Protein AF-A0AAW0QAH6-F1 (afdb_monomer)

Structure (mmCIF, N/CA/C/O backbone):
data_AF-A0AAW0QAH6-F1
#
_entry.id   AF-A0AAW0QAH6-F1
#
loop_
_atom_site.group_PDB
_atom_site.id
_atom_site.type_symbol
_atom_site.label_atom_id
_atom_site.label_alt_id
_atom_site.label_comp_id
_atom_site.label_asym_id
_atom_site.label_entity_id
_atom_site.label_seq_id
_atom_site.pdbx_PDB_ins_code
_atom_site.Cartn_x
_atom_site.Cartn_y
_atom_site.Cartn_z
_atom_site.occupancy
_atom_site.B_iso_or_equiv
_atom_site.auth_seq_id
_atom_site.auth_comp_id
_atom_site.auth_asym_id
_atom_site.auth_atom_id
_atom_site.pdbx_PDB_model_num
ATOM 1 N N . MET A 1 1 ? 3.625 1.176 -6.016 1.00 33.72 1 MET A N 1
ATOM 2 C CA . MET A 1 1 ? 2.806 2.073 -6.891 1.00 33.72 1 MET A CA 1
ATOM 3 C C . MET A 1 1 ? 1.934 3.078 -6.119 1.00 33.72 1 MET A C 1
ATOM 5 O O . MET A 1 1 ? 1.659 4.164 -6.623 1.00 33.72 1 MET A O 1
ATOM 9 N N . LEU A 1 2 ? 1.569 2.743 -4.877 1.00 30.17 2 LEU A N 1
ATOM 10 C CA . LEU A 1 2 ? 0.695 3.510 -3.978 1.00 30.17 2 LEU A CA 1
ATOM 11 C C . LEU A 1 2 ? 1.185 4.926 -3.614 1.00 30.17 2 LEU A C 1
ATOM 13 O O . LEU A 1 2 ? 0.365 5.833 -3.509 1.00 30.17 2 LEU A O 1
ATOM 17 N N . ARG A 1 3 ? 2.505 5.165 -3.503 1.00 30.83 3 ARG A N 1
ATOM 18 C CA . ARG A 1 3 ? 3.048 6.516 -3.218 1.00 30.83 3 ARG A CA 1
ATOM 19 C C . ARG A 1 3 ? 2.738 7.546 -4.313 1.00 30.83 3 ARG A C 1
ATOM 21 O O . ARG A 1 3 ? 2.564 8.714 -4.003 1.00 30.83 3 ARG A O 1
ATOM 28 N N . HIS A 1 4 ? 2.657 7.121 -5.576 1.00 28.28 4 HIS A N 1
ATOM 29 C CA . HIS A 1 4 ? 2.344 8.016 -6.700 1.00 28.28 4 HIS A CA 1
ATOM 30 C C . HIS A 1 4 ? 0.830 8.187 -6.894 1.00 28.28 4 HIS A C 1
ATOM 32 O O . HIS A 1 4 ? 0.386 9.271 -7.246 1.00 28.28 4 HIS A O 1
ATOM 38 N N . TYR A 1 5 ? 0.034 7.143 -6.625 1.00 32.50 5 TYR A N 1
ATOM 39 C CA . TYR A 1 5 ? -1.425 7.207 -6.767 1.00 32.50 5 TYR A CA 1
ATOM 40 C C . TYR A 1 5 ? -2.063 8.141 -5.725 1.00 32.50 5 TYR A C 1
ATOM 42 O O . TYR A 1 5 ? -2.921 8.951 -6.066 1.00 32.50 5 TYR A O 1
ATOM 50 N N . ARG A 1 6 ? -1.568 8.112 -4.475 1.00 35.38 6 ARG A N 1
ATOM 51 C CA . ARG A 1 6 ? -2.029 9.014 -3.405 1.00 35.38 6 ARG A CA 1
ATOM 52 C C . ARG A 1 6 ? -1.757 10.487 -3.731 1.00 35.38 6 ARG A C 1
ATOM 54 O O . ARG A 1 6 ? -2.622 11.308 -3.486 1.00 35.38 6 ARG A O 1
ATOM 61 N N . ALA A 1 7 ? -0.606 10.797 -4.336 1.00 33.50 7 ALA A N 1
ATOM 62 C CA . ALA A 1 7 ? -0.204 12.166 -4.675 1.00 33.50 7 ALA A CA 1
ATOM 63 C C . ALA A 1 7 ? -1.025 12.802 -5.814 1.00 33.50 7 ALA A C 1
ATOM 65 O O . ALA A 1 7 ? -1.140 14.021 -5.867 1.00 33.50 7 ALA A O 1
ATOM 66 N N . VAL A 1 8 ? -1.582 11.995 -6.726 1.00 33.38 8 VAL A N 1
ATOM 67 C CA . VAL A 1 8 ? -2.376 12.494 -7.865 1.00 33.38 8 VAL A CA 1
ATOM 68 C C . VAL A 1 8 ? -3.858 12.629 -7.504 1.00 33.38 8 VAL A C 1
ATOM 70 O O . VAL A 1 8 ? -4.503 13.568 -7.955 1.00 33.38 8 VAL A O 1
ATOM 73 N N . HIS A 1 9 ? -4.392 11.742 -6.658 1.00 37.78 9 HIS A N 1
ATOM 74 C CA . HIS A 1 9 ? -5.823 11.724 -6.330 1.00 37.78 9 HIS A CA 1
ATOM 75 C C . HIS A 1 9 ? -6.197 12.421 -5.012 1.00 37.78 9 HIS A C 1
ATOM 77 O O . HIS A 1 9 ? -7.371 12.694 -4.797 1.00 37.78 9 HIS A O 1
ATOM 83 N N . SER A 1 10 ? -5.235 12.801 -4.162 1.00 37.31 10 SER A N 1
ATOM 84 C CA . SER A 1 10 ? -5.504 13.694 -3.020 1.00 37.31 10 SER A CA 1
ATOM 85 C C . SER A 1 10 ? -5.700 15.161 -3.426 1.00 37.31 10 SER A C 1
ATOM 87 O O . SER A 1 10 ? -6.071 15.979 -2.594 1.00 37.31 10 SER A O 1
ATOM 89 N N . ALA A 1 11 ? -5.430 15.515 -4.688 1.00 31.77 11 ALA A N 1
ATOM 90 C CA . ALA A 1 11 ? -5.557 16.881 -5.197 1.00 31.77 11 ALA A CA 1
ATOM 91 C C . ALA A 1 11 ? -6.999 17.265 -5.591 1.00 31.77 11 ALA A C 1
ATOM 93 O O . ALA A 1 11 ? -7.231 18.396 -6.007 1.00 31.77 11 ALA A O 1
ATOM 94 N N . THR A 1 12 ? -7.965 16.345 -5.478 1.00 35.25 12 THR A N 1
ATOM 95 C CA . THR A 1 12 ? -9.374 16.576 -5.859 1.00 35.25 12 THR A CA 1
ATOM 96 C C . THR A 1 12 ? -10.342 16.344 -4.698 1.00 35.25 12 THR A C 1
ATOM 98 O O . THR A 1 12 ? -11.534 16.151 -4.909 1.00 35.25 12 THR A O 1
ATOM 101 N N . THR A 1 13 ? -9.858 16.387 -3.456 1.00 35.38 13 THR A N 1
ATOM 102 C CA . THR A 1 13 ? -10.747 16.525 -2.301 1.00 35.38 13 THR A CA 1
ATOM 103 C C . THR A 1 13 ? -10.925 18.013 -2.026 1.00 35.38 13 THR A C 1
ATOM 105 O O . THR A 1 13 ? -9.950 18.749 -1.884 1.00 35.38 13 THR A O 1
ATOM 108 N N . SER A 1 14 ? -12.186 18.436 -2.047 1.00 34.97 14 SER A N 1
ATOM 109 C CA . SER A 1 14 ? -12.703 19.776 -1.769 1.00 34.97 14 SER A CA 1
ATOM 110 C C . SER A 1 14 ? -11.915 20.550 -0.710 1.00 34.97 14 SER A C 1
ATOM 112 O O . SER A 1 14 ? -11.496 19.983 0.300 1.00 34.97 14 SER A O 1
ATOM 114 N N . ALA A 1 15 ? -11.779 21.860 -0.941 1.00 29.73 15 ALA A N 1
ATOM 115 C CA . ALA A 1 15 ? -11.224 22.831 -0.003 1.00 29.73 15 ALA A CA 1
ATOM 116 C C . ALA A 1 15 ? -11.692 22.570 1.445 1.00 29.73 15 ALA A C 1
ATOM 118 O O . ALA A 1 15 ? -12.869 22.249 1.642 1.00 29.73 15 ALA A O 1
ATOM 119 N N . PRO A 1 16 ? -10.825 22.727 2.463 1.00 32.62 16 PRO A N 1
ATOM 120 C CA . PRO A 1 16 ? -11.275 22.676 3.842 1.00 32.62 16 PRO A CA 1
ATOM 121 C C . PRO A 1 16 ? -12.246 23.837 4.048 1.00 32.62 16 PRO A C 1
ATOM 123 O O . PRO A 1 16 ? -11.868 24.998 3.893 1.00 32.62 16 PRO A O 1
ATOM 126 N N . SER A 1 17 ? -13.496 23.538 4.389 1.00 33.94 17 SER A N 1
ATOM 127 C CA . SER A 1 17 ? -14.352 24.527 5.025 1.00 33.94 17 SER A CA 1
ATOM 128 C C . SER A 1 17 ? -13.676 24.920 6.336 1.00 33.94 17 SER A C 1
ATOM 130 O O . SER A 1 17 ? -13.587 24.112 7.264 1.00 33.94 17 SER A O 1
ATOM 132 N N . GLU A 1 18 ? -13.153 26.140 6.399 1.00 39.03 18 GLU A N 1
ATOM 133 C CA . GLU A 1 18 ? -12.732 26.756 7.649 1.00 39.03 18 GLU A CA 1
ATOM 134 C C . GLU A 1 18 ? -13.967 26.946 8.537 1.00 39.03 18 GLU A C 1
ATOM 136 O O . GLU A 1 18 ? -14.674 27.945 8.467 1.00 39.03 18 GLU A O 1
ATOM 141 N N . SER A 1 19 ? -14.222 25.962 9.395 1.00 29.69 19 SER A N 1
ATOM 142 C CA . SER A 1 19 ? -14.931 26.166 10.651 1.00 29.69 19 SER A CA 1
ATOM 143 C C . SER A 1 19 ? -13.981 25.787 11.781 1.00 29.69 19 SER A C 1
ATOM 145 O O . SER A 1 19 ? -13.945 24.651 12.258 1.00 29.69 19 SER A O 1
ATOM 147 N N . ILE A 1 20 ? -13.170 26.757 12.202 1.00 42.44 20 ILE A N 1
ATOM 148 C CA . ILE A 1 20 ? -12.530 26.726 13.516 1.00 42.44 20 ILE A CA 1
ATOM 149 C C . ILE A 1 20 ? -13.657 26.958 14.525 1.00 42.44 20 ILE A C 1
ATOM 151 O O . ILE A 1 20 ? -13.990 28.090 14.854 1.00 42.44 20 ILE A O 1
ATOM 155 N N . GLY A 1 21 ? -14.311 25.880 14.949 1.00 40.47 21 GLY A N 1
ATOM 156 C CA . GLY A 1 21 ? -15.371 25.951 15.945 1.00 40.47 21 GLY A CA 1
ATOM 157 C C . GLY A 1 21 ? -16.358 24.801 15.833 1.00 40.47 21 GLY A C 1
ATOM 158 O O . GLY A 1 21 ? -17.200 24.795 14.944 1.00 40.47 21 GLY A O 1
ATOM 159 N N . GLY A 1 22 ? -16.278 23.871 16.785 1.00 38.38 22 GLY A N 1
ATOM 160 C CA . GLY A 1 22 ? -17.385 22.973 17.108 1.00 38.38 22 GLY A CA 1
ATOM 161 C C . GLY A 1 22 ? -17.154 21.505 16.774 1.00 38.38 22 GLY A C 1
ATOM 162 O O . GLY A 1 22 ? -17.739 21.006 15.826 1.00 38.38 22 GLY A O 1
ATOM 163 N N . ALA A 1 23 ? -16.345 20.818 17.588 1.00 45.09 23 ALA A N 1
ATOM 164 C CA . ALA A 1 23 ? -16.579 19.420 17.977 1.00 45.09 23 ALA A CA 1
ATOM 165 C C . ALA A 1 23 ? -15.519 18.951 18.989 1.00 45.09 23 ALA A C 1
ATOM 167 O O . ALA A 1 23 ? -14.658 18.162 18.627 1.00 45.09 23 ALA A O 1
ATOM 168 N N . VAL A 1 24 ? -15.568 19.416 20.243 1.00 44.84 24 VAL A N 1
ATOM 169 C CA . VAL A 1 24 ? -15.206 18.576 21.403 1.00 44.84 24 VAL A CA 1
ATOM 170 C C . VAL A 1 24 ? -15.947 19.119 22.623 1.00 44.84 24 VAL A C 1
ATOM 172 O O . VAL A 1 24 ? -15.493 20.068 23.251 1.00 44.84 24 VAL A O 1
ATOM 175 N N . SER A 1 25 ? -17.080 18.515 22.955 1.00 42.16 25 SER A N 1
ATOM 176 C CA . SER A 1 25 ? -17.589 18.500 24.328 1.00 42.16 25 SER A CA 1
ATOM 177 C C . SER A 1 25 ? -18.715 17.474 24.410 1.00 42.16 25 SER A C 1
ATOM 179 O O . SER A 1 25 ? -19.887 17.812 24.264 1.00 42.16 25 SER A O 1
ATOM 181 N N . ASN A 1 26 ? -18.352 16.211 24.636 1.00 47.88 26 ASN A N 1
ATOM 182 C CA . ASN A 1 26 ? -19.162 15.415 25.548 1.00 47.88 26 ASN A CA 1
ATOM 183 C C . ASN A 1 26 ? -18.787 15.900 26.950 1.00 47.88 26 ASN A C 1
ATOM 185 O O . ASN A 1 26 ? -17.603 15.985 27.273 1.00 47.88 26 ASN A O 1
ATOM 189 N N . ASP A 1 27 ? -19.788 16.248 27.751 1.00 49.28 27 ASP A N 1
ATOM 190 C CA . ASP A 1 27 ? -19.702 16.958 29.040 1.00 49.28 27 ASP A CA 1
ATOM 191 C C . ASP A 1 27 ? -19.025 16.140 30.177 1.00 49.28 27 ASP A C 1
ATOM 193 O O . ASP A 1 27 ? -19.276 16.350 31.360 1.00 49.28 27 ASP A O 1
ATOM 197 N N . GLY A 1 28 ? -18.178 15.162 29.828 1.00 57.00 28 GLY A N 1
ATOM 198 C CA . GLY A 1 28 ? -17.547 14.216 30.751 1.00 57.00 28 GLY A CA 1
ATOM 199 C C . GLY A 1 28 ? -16.144 13.728 30.366 1.00 57.00 28 GLY A C 1
ATOM 200 O O . GLY A 1 28 ? -15.565 12.946 31.121 1.00 57.00 28 GLY A O 1
ATOM 201 N N . ASP A 1 29 ? -15.564 14.168 29.243 1.00 65.44 29 ASP A N 1
ATOM 202 C CA . ASP A 1 29 ? -14.206 13.751 28.874 1.00 65.44 29 ASP A CA 1
ATOM 203 C C . ASP A 1 29 ? -13.142 14.535 29.649 1.00 65.44 29 ASP A C 1
ATOM 205 O O . ASP A 1 29 ? -13.085 15.765 29.628 1.00 65.44 29 ASP A O 1
ATOM 209 N N . SER A 1 30 ? -12.248 13.809 30.325 1.00 86.12 30 SER A N 1
ATOM 210 C CA . SER A 1 30 ? -11.142 14.428 31.056 1.00 86.12 30 SER A CA 1
ATOM 211 C C . SER A 1 30 ? -10.205 15.192 30.107 1.00 86.12 30 SER A C 1
ATOM 213 O O . SER A 1 30 ? -9.937 14.751 28.986 1.00 86.12 30 SER A O 1
ATOM 215 N N . LEU A 1 31 ? -9.610 16.293 30.582 1.00 86.19 31 LEU A N 1
ATOM 216 C CA . LEU A 1 31 ? -8.586 17.043 29.837 1.00 86.19 31 LEU A CA 1
ATOM 217 C C . LEU A 1 31 ? -7.443 16.132 29.347 1.00 86.19 31 LEU A C 1
ATOM 219 O O . LEU A 1 31 ? -6.906 16.323 28.256 1.00 86.19 31 LEU A O 1
ATOM 223 N N . HIS A 1 32 ? -7.108 15.102 30.128 1.00 86.44 32 HIS A N 1
ATOM 224 C CA . HIS A 1 32 ? -6.120 14.094 29.757 1.00 86.44 32 HIS A CA 1
ATOM 225 C C . HIS A 1 32 ? -6.522 13.324 28.486 1.00 86.44 32 HIS A C 1
ATOM 227 O O . HIS A 1 32 ? -5.690 13.132 27.597 1.00 86.44 32 HIS A O 1
ATOM 233 N N . THR A 1 33 ? -7.788 12.913 28.371 1.00 86.88 33 THR A N 1
ATOM 234 C CA . THR A 1 33 ? -8.331 12.212 27.193 1.00 86.88 33 THR A CA 1
ATOM 235 C C . THR A 1 33 ? -8.243 13.085 25.943 1.00 86.88 33 THR A C 1
ATOM 237 O O . THR A 1 33 ? -7.803 12.620 24.891 1.00 86.88 33 THR A O 1
ATOM 240 N N . ILE A 1 34 ? -8.588 14.368 26.071 1.00 89.88 34 ILE A N 1
ATOM 241 C CA . ILE A 1 34 ? -8.572 15.332 24.962 1.00 89.88 34 ILE A CA 1
ATOM 242 C C . ILE A 1 34 ? -7.145 15.532 24.439 1.00 89.88 34 ILE A C 1
ATOM 244 O O . ILE A 1 34 ? -6.900 15.425 23.235 1.00 89.88 34 ILE A O 1
ATOM 248 N N . ILE A 1 35 ? -6.186 15.769 25.342 1.00 91.12 35 ILE A N 1
ATOM 249 C CA . ILE A 1 35 ? -4.773 15.938 24.977 1.00 91.12 35 ILE A CA 1
ATOM 250 C C . ILE A 1 35 ? -4.247 14.670 24.300 1.00 91.12 35 ILE A C 1
ATOM 252 O O . ILE A 1 35 ? -3.638 14.749 23.233 1.00 91.12 35 ILE A O 1
ATOM 256 N N . TYR A 1 36 ? -4.524 13.498 24.876 1.00 89.19 36 TYR A N 1
ATOM 257 C CA . TYR A 1 36 ? -4.105 12.219 24.311 1.00 89.19 36 TYR A CA 1
ATOM 258 C C . TYR A 1 36 ? -4.635 12.025 22.884 1.00 89.19 36 TYR A C 1
ATOM 260 O O . TYR A 1 36 ? -3.858 11.771 21.962 1.00 89.19 36 TYR A O 1
ATOM 268 N N . ALA A 1 37 ? -5.939 12.220 22.669 1.00 88.75 37 ALA A N 1
ATOM 269 C CA . ALA A 1 37 ? -6.558 12.095 21.354 1.00 88.75 37 ALA A CA 1
ATOM 270 C C . ALA A 1 37 ? -5.955 13.070 20.328 1.00 88.75 37 ALA A C 1
ATOM 272 O O . ALA A 1 37 ? -5.787 12.696 19.159 1.00 88.75 37 ALA A O 1
ATOM 273 N N . GLY A 1 38 ? -5.594 14.282 20.766 1.00 91.81 38 GLY A N 1
ATOM 274 C CA . GLY A 1 38 ? -4.884 15.287 19.975 1.00 91.81 38 GLY A CA 1
ATOM 275 C C . GLY A 1 38 ? -3.486 14.837 19.549 1.00 91.81 38 GLY A C 1
ATOM 276 O O . GLY A 1 38 ? -3.161 14.896 18.365 1.00 91.81 38 GLY A O 1
ATOM 277 N N . ILE A 1 39 ? -2.685 14.301 20.475 1.00 90.88 39 ILE A N 1
ATOM 278 C CA . ILE A 1 39 ? -1.344 13.773 20.168 1.00 90.88 39 ILE A CA 1
ATOM 279 C C . ILE A 1 39 ? -1.440 12.616 19.169 1.00 90.88 39 ILE A C 1
ATOM 281 O O . ILE A 1 39 ? -0.726 12.594 18.167 1.00 90.88 39 ILE A O 1
ATOM 285 N N . VAL A 1 40 ? -2.362 11.680 19.400 1.00 89.50 40 VAL A N 1
ATOM 286 C CA . VAL A 1 40 ? -2.605 10.560 18.481 1.00 89.50 40 VAL A CA 1
ATOM 287 C C . VAL A 1 40 ? -3.023 11.072 17.097 1.00 89.50 40 VAL A C 1
ATOM 289 O O . VAL A 1 40 ? -2.576 10.544 16.081 1.00 89.50 40 VAL A O 1
ATOM 292 N N . ASN A 1 41 ? -3.847 12.122 17.031 1.00 91.00 41 ASN A N 1
ATOM 293 C CA . ASN A 1 41 ? -4.229 12.743 15.761 1.00 91.00 41 ASN A CA 1
ATOM 294 C C . ASN A 1 41 ? -3.034 13.343 15.016 1.00 91.00 41 ASN A C 1
ATOM 296 O O . ASN A 1 41 ? -2.956 13.153 13.806 1.00 91.00 41 ASN A O 1
ATOM 300 N N . ILE A 1 42 ? -2.104 14.010 15.706 1.00 91.69 42 ILE A N 1
ATOM 301 C CA . ILE A 1 42 ? -0.869 14.523 15.089 1.00 91.69 42 ILE A CA 1
ATOM 302 C C . ILE A 1 42 ? -0.058 13.360 14.511 1.00 91.69 42 ILE A C 1
ATOM 304 O O . ILE A 1 42 ? 0.355 13.405 13.356 1.00 91.69 42 ILE A O 1
ATOM 308 N N . ILE A 1 43 ? 0.122 12.287 15.286 1.00 89.88 43 ILE A N 1
ATOM 309 C CA . ILE A 1 43 ? 0.867 11.101 14.845 1.00 89.88 43 ILE A CA 1
ATOM 310 C C . ILE A 1 43 ? 0.273 10.522 13.556 1.00 89.88 43 ILE A C 1
ATOM 312 O O . ILE A 1 43 ? 1.004 10.290 12.592 1.00 89.88 43 ILE A O 1
ATOM 316 N N . ILE A 1 44 ? -1.047 10.331 13.519 1.00 87.44 44 ILE A N 1
ATOM 317 C CA . ILE A 1 44 ? -1.737 9.707 12.386 1.00 87.44 44 ILE A CA 1
ATOM 318 C C . ILE A 1 44 ? -1.798 10.645 11.174 1.00 87.44 44 ILE A C 1
ATOM 320 O O . ILE A 1 44 ? -1.397 10.252 10.078 1.00 87.44 44 ILE A O 1
ATOM 324 N N . LYS A 1 45 ? -2.299 11.874 11.348 1.00 87.00 45 LYS A N 1
ATOM 325 C CA . LYS A 1 45 ? -2.549 12.801 10.231 1.00 87.00 45 LYS A CA 1
ATOM 326 C C . LYS A 1 45 ? -1.255 13.278 9.582 1.00 87.00 45 LYS A C 1
ATOM 328 O O . LYS A 1 45 ? -1.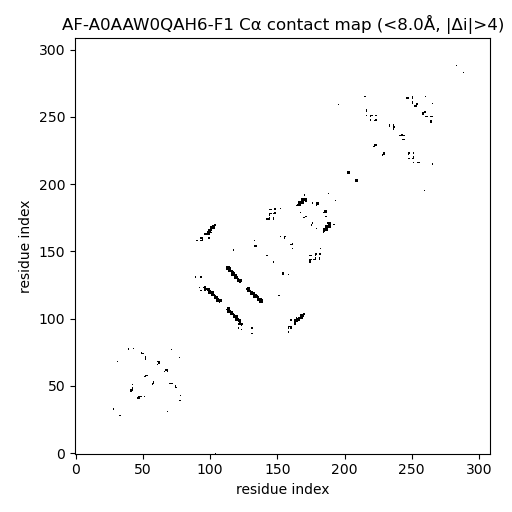184 13.339 8.356 1.00 87.00 45 LYS A O 1
ATOM 333 N N . ASP A 1 46 ? -0.219 13.507 10.384 1.00 91.56 46 ASP A N 1
ATOM 334 C CA . ASP A 1 46 ? 1.058 14.028 9.896 1.00 91.56 46 ASP A CA 1
ATOM 335 C C . ASP A 1 46 ? 2.092 12.918 9.654 1.00 91.56 46 ASP A C 1
ATOM 337 O O . ASP A 1 46 ? 3.247 13.206 9.336 1.00 91.56 46 ASP A O 1
ATOM 341 N N . SER A 1 47 ? 1.699 11.645 9.801 1.00 87.31 47 SER A N 1
ATOM 342 C CA . SER A 1 47 ? 2.585 10.480 9.646 1.00 87.31 47 SER A CA 1
ATOM 343 C C . SER A 1 47 ? 3.873 10.595 10.478 1.00 87.31 47 SER A C 1
ATOM 345 O O . SER A 1 47 ? 4.972 10.304 9.996 1.00 87.31 47 SER A O 1
ATOM 347 N N . ARG A 1 48 ? 3.756 11.064 11.727 1.00 90.31 48 ARG A N 1
ATOM 348 C CA . ARG A 1 48 ? 4.905 11.219 12.631 1.00 90.31 48 ARG A CA 1
ATOM 349 C C . ARG A 1 48 ? 5.284 9.878 13.256 1.00 90.31 48 ARG A C 1
ATOM 351 O O . ARG A 1 48 ? 4.410 9.049 13.504 1.00 90.31 48 ARG A O 1
ATOM 358 N N . PRO A 1 49 ? 6.577 9.652 13.546 1.00 88.75 49 PRO A N 1
ATOM 359 C CA . PRO A 1 49 ? 6.982 8.468 14.286 1.00 88.75 49 PRO A CA 1
ATOM 360 C C . PRO A 1 49 ? 6.392 8.501 15.699 1.00 88.75 49 PRO A C 1
ATOM 362 O O . PRO A 1 49 ? 6.248 9.567 16.299 1.00 88.75 49 PRO A O 1
ATOM 365 N N . PHE A 1 50 ? 6.134 7.329 16.283 1.00 87.38 50 PHE A N 1
ATOM 366 C CA . PHE A 1 50 ? 5.669 7.246 17.672 1.00 87.38 50 PHE A CA 1
ATOM 367 C C . PHE A 1 50 ? 6.678 7.814 18.682 1.00 87.38 50 PHE A C 1
ATOM 369 O O . PHE A 1 50 ? 6.315 8.114 19.812 1.00 87.38 50 PHE A O 1
ATOM 376 N N . SER A 1 51 ? 7.944 7.982 18.285 1.00 89.31 51 SER A N 1
ATOM 377 C CA . SER A 1 51 ? 8.966 8.662 19.085 1.00 89.31 51 SER A CA 1
ATOM 378 C C . SER A 1 51 ? 8.738 10.170 19.230 1.00 89.31 51 SER A C 1
ATOM 380 O O . SER A 1 51 ? 9.456 10.783 20.004 1.00 89.31 51 SER A O 1
ATOM 382 N N . LEU A 1 52 ? 7.741 10.772 18.565 1.00 90.88 52 LEU A N 1
ATOM 383 C CA . LEU A 1 52 ? 7.412 12.199 18.706 1.00 90.88 52 LEU A CA 1
ATOM 384 C C . LEU A 1 52 ? 7.283 12.631 20.178 1.00 90.88 52 LEU A C 1
ATOM 386 O O . LEU A 1 52 ? 7.752 13.696 20.564 1.00 90.88 52 LEU A O 1
ATOM 390 N N . VAL A 1 53 ? 6.689 11.782 21.022 1.00 90.75 53 VAL A N 1
ATOM 391 C CA . VAL A 1 53 ? 6.506 12.049 22.463 1.00 90.75 53 VAL A CA 1
ATOM 392 C C . VAL A 1 53 ? 7.823 12.055 23.263 1.00 90.75 53 VAL A C 1
ATOM 394 O O . VAL A 1 53 ? 7.851 12.405 24.448 1.00 90.75 53 VAL A O 1
ATOM 397 N N . GLU A 1 54 ? 8.931 11.667 22.635 1.00 90.31 54 GLU A N 1
ATOM 398 C CA . GLU A 1 54 ? 10.279 11.667 23.206 1.00 90.31 54 GLU A CA 1
ATOM 399 C C . GLU A 1 54 ? 11.120 12.864 22.762 1.00 90.31 54 GLU A C 1
ATOM 401 O O . GLU A 1 54 ? 12.097 13.192 23.441 1.00 90.31 54 GLU A O 1
ATOM 406 N N . ASP A 1 55 ? 10.722 13.540 21.682 1.00 93.38 55 ASP A N 1
ATOM 407 C CA . ASP A 1 55 ? 11.464 14.658 21.116 1.00 93.38 55 ASP A CA 1
ATOM 408 C C . ASP A 1 55 ? 11.562 15.815 22.119 1.00 93.38 55 ASP A C 1
ATOM 410 O O . ASP A 1 55 ? 10.573 16.231 22.732 1.00 93.38 55 ASP A O 1
ATOM 414 N N . VAL A 1 56 ? 12.772 16.368 22.266 1.00 95.81 56 VAL A N 1
ATOM 415 C CA . VAL A 1 56 ? 13.080 17.416 23.256 1.00 95.81 56 VAL A CA 1
ATOM 416 C C . VAL A 1 56 ? 12.151 18.620 23.092 1.00 95.81 56 VAL A C 1
ATOM 418 O O . VAL A 1 56 ? 11.480 19.008 24.046 1.00 95.81 56 VAL A O 1
ATOM 421 N N . GLY A 1 57 ? 12.030 19.145 21.869 1.00 96.50 57 GLY A N 1
ATOM 422 C CA . GLY A 1 57 ? 11.177 20.303 21.592 1.00 96.50 57 GLY A CA 1
ATOM 423 C C . GLY A 1 57 ? 9.684 20.027 21.804 1.00 96.50 57 GLY A C 1
ATOM 424 O O . GLY A 1 57 ? 8.959 20.894 22.285 1.00 96.50 57 GLY A O 1
ATOM 425 N N . PHE A 1 58 ? 9.213 18.808 21.517 1.00 94.94 58 PHE A N 1
ATOM 426 C CA . PHE A 1 58 ? 7.814 18.446 21.762 1.00 94.94 58 PHE A CA 1
ATOM 427 C C . PHE A 1 58 ? 7.513 18.364 23.265 1.00 94.94 58 PHE A C 1
ATOM 429 O O . PHE A 1 58 ? 6.482 18.847 23.728 1.00 94.94 58 PHE A O 1
ATOM 436 N N . ARG A 1 59 ? 8.444 17.824 24.058 1.00 94.12 59 ARG A N 1
ATOM 437 C CA . ARG A 1 59 ? 8.335 17.789 25.524 1.00 94.12 59 ARG A CA 1
ATOM 438 C C . ARG A 1 59 ? 8.362 19.181 26.145 1.00 94.12 59 ARG A C 1
ATOM 440 O O . ARG A 1 59 ? 7.618 19.431 27.090 1.00 94.12 59 ARG A O 1
ATOM 447 N N . GLU A 1 60 ? 9.200 20.078 25.635 1.00 96.19 60 GLU A N 1
ATOM 448 C CA . GLU A 1 60 ? 9.232 21.482 26.064 1.00 96.19 60 GLU A CA 1
ATOM 449 C C . GLU A 1 60 ? 7.907 22.188 25.768 1.00 96.19 60 GLU A C 1
ATOM 451 O O . GLU A 1 60 ? 7.341 22.814 26.663 1.00 96.19 60 GLU A O 1
ATOM 456 N N . LEU A 1 61 ? 7.354 22.001 24.566 1.00 96.12 61 LEU A N 1
ATOM 457 C CA . LEU A 1 61 ? 6.030 22.511 24.210 1.00 96.12 61 LEU A CA 1
ATOM 458 C C . LEU A 1 61 ? 4.947 21.991 25.167 1.00 96.12 61 LEU A C 1
ATOM 460 O O . LEU A 1 61 ? 4.163 22.774 25.698 1.00 96.12 61 LEU A O 1
ATOM 464 N N . MET A 1 62 ? 4.921 20.683 25.431 1.00 94.81 62 MET A N 1
ATOM 465 C CA . MET A 1 62 ? 3.912 20.078 26.306 1.00 94.81 62 MET A CA 1
ATOM 466 C C . MET A 1 62 ? 4.022 20.551 27.757 1.00 94.81 62 MET A C 1
ATOM 468 O O . MET A 1 62 ? 2.997 20.720 28.407 1.00 94.81 62 MET A O 1
ATOM 472 N N . LYS A 1 63 ? 5.229 20.853 28.250 1.00 94.25 63 LYS A N 1
ATOM 473 C CA . LYS A 1 63 ? 5.419 21.466 29.576 1.00 94.25 63 LYS A CA 1
ATOM 474 C C . LYS A 1 63 ? 4.844 22.878 29.676 1.00 94.25 63 LYS A C 1
ATOM 476 O O . LYS A 1 63 ? 4.480 23.282 30.772 1.00 94.25 63 LYS A O 1
ATOM 481 N N . ILE A 1 64 ? 4.781 23.619 28.570 1.00 95.25 64 ILE A N 1
ATOM 482 C CA . ILE A 1 64 ? 4.180 24.959 28.521 1.00 95.25 64 ILE A CA 1
ATOM 483 C C . ILE A 1 64 ? 2.656 24.847 28.398 1.00 95.25 64 ILE A C 1
ATOM 485 O O . ILE A 1 64 ? 1.927 25.515 29.125 1.00 95.25 64 ILE A O 1
ATOM 489 N N . VAL A 1 65 ? 2.179 23.997 27.485 1.00 94.00 65 VAL A N 1
ATOM 490 C CA . VAL A 1 65 ? 0.753 23.881 27.139 1.00 94.00 65 VAL A CA 1
ATOM 491 C C . VAL A 1 65 ? -0.042 23.117 28.200 1.00 94.00 65 VAL A C 1
ATOM 493 O O . VAL A 1 65 ? -1.151 23.515 28.544 1.00 94.00 65 VAL A O 1
ATOM 496 N N . ALA A 1 66 ? 0.508 22.020 28.720 1.00 93.00 66 ALA A N 1
ATOM 497 C CA . ALA A 1 66 ? -0.141 21.162 29.706 1.00 93.00 66 ALA A CA 1
ATOM 498 C C . ALA A 1 66 ? 0.884 20.641 30.738 1.00 93.00 66 ALA A C 1
ATOM 500 O O . ALA A 1 66 ? 1.254 19.466 30.707 1.00 93.00 66 ALA A O 1
ATOM 501 N N . PRO A 1 67 ? 1.334 21.492 31.683 1.00 91.12 67 PRO A N 1
ATOM 502 C CA . PRO A 1 67 ? 2.442 21.183 32.596 1.00 91.12 67 PRO A CA 1
ATOM 503 C C . PRO A 1 67 ? 2.238 19.935 33.468 1.00 91.12 67 PRO A C 1
ATOM 505 O O . PRO A 1 67 ? 3.207 19.304 33.886 1.00 91.12 67 PRO A O 1
ATOM 508 N N . THR A 1 68 ? 0.985 19.588 33.769 1.00 89.94 68 THR A N 1
ATOM 509 C CA . THR A 1 68 ? 0.608 18.441 34.611 1.00 89.94 68 THR A CA 1
ATOM 510 C C . THR A 1 68 ? 0.343 17.165 33.808 1.00 89.94 68 THR A C 1
ATOM 512 O O . THR A 1 68 ? 0.149 16.100 34.396 1.00 89.94 68 THR A O 1
ATOM 515 N N . TYR A 1 69 ? 0.326 17.244 32.474 1.00 89.44 69 TYR A N 1
ATOM 516 C CA . TYR A 1 69 ? 0.083 16.097 31.610 1.00 89.44 69 TYR A CA 1
ATOM 517 C C . TYR A 1 69 ? 1.349 15.252 31.467 1.00 89.44 69 TYR A C 1
ATOM 519 O O . TYR A 1 69 ? 2.408 15.738 31.067 1.00 89.44 69 TYR A O 1
ATOM 527 N N . THR A 1 70 ? 1.232 13.957 31.754 1.00 87.81 70 THR A N 1
ATOM 528 C CA . THR A 1 70 ? 2.334 13.015 31.554 1.00 87.81 70 THR A CA 1
ATOM 529 C C . THR A 1 70 ? 2.218 12.398 30.171 1.00 87.81 70 THR A C 1
ATOM 531 O O . THR A 1 70 ? 1.216 11.769 29.843 1.00 87.81 70 THR A O 1
ATOM 534 N N . LEU A 1 71 ? 3.258 12.576 29.357 1.00 86.88 71 LEU A N 1
ATOM 535 C CA . LEU A 1 71 ? 3.292 12.002 28.019 1.00 86.88 71 LEU A CA 1
ATOM 536 C C . LEU A 1 71 ? 3.273 10.466 28.068 1.00 86.88 71 LEU A C 1
ATOM 538 O O . LEU A 1 71 ? 3.953 9.876 28.915 1.00 86.88 71 LEU A O 1
ATOM 542 N N . PRO A 1 72 ? 2.547 9.805 27.150 1.00 81.69 72 PRO A N 1
ATOM 543 C CA . PRO A 1 72 ? 2.512 8.351 27.097 1.00 81.69 72 PRO A CA 1
ATOM 544 C C . PRO A 1 72 ? 3.901 7.767 26.830 1.00 81.69 72 PRO A C 1
ATOM 546 O O . PRO A 1 72 ? 4.636 8.245 25.968 1.00 81.69 72 PRO A O 1
ATOM 549 N N . SER A 1 73 ? 4.247 6.694 27.540 1.00 74.50 73 SER A N 1
ATOM 550 C CA . SER A 1 73 ? 5.485 5.936 27.317 1.00 74.50 73 SER A CA 1
ATOM 551 C C . SER A 1 73 ? 5.301 4.775 26.331 1.00 74.50 73 SER A C 1
ATOM 553 O O . SER A 1 73 ? 6.246 4.375 25.650 1.00 74.50 73 SER A O 1
ATOM 555 N N . ARG A 1 74 ? 4.080 4.231 26.225 1.00 69.94 74 ARG A N 1
ATOM 556 C CA . ARG A 1 74 ? 3.749 3.085 25.367 1.00 69.94 74 ARG A CA 1
ATOM 557 C C . ARG A 1 74 ? 3.292 3.535 23.983 1.00 69.94 74 ARG A C 1
ATOM 559 O O . ARG A 1 74 ? 2.124 3.815 23.755 1.00 69.94 74 ARG A O 1
ATOM 566 N N . LYS A 1 75 ? 4.246 3.570 23.058 1.00 71.06 75 LYS A N 1
ATOM 567 C CA . LYS A 1 75 ? 4.134 4.088 21.684 1.00 71.06 75 LYS A CA 1
ATOM 568 C C . LYS A 1 75 ? 3.046 3.444 20.818 1.00 71.06 75 LYS A C 1
ATOM 570 O O . LYS A 1 75 ? 2.340 4.150 20.109 1.00 71.06 75 LYS A O 1
ATOM 575 N N . THR A 1 76 ? 2.935 2.118 20.839 1.00 64.12 76 THR A N 1
ATOM 576 C CA . THR A 1 76 ? 2.051 1.356 19.937 1.00 64.12 76 THR A CA 1
ATOM 577 C C . THR A 1 76 ? 0.599 1.340 20.403 1.00 64.12 76 THR A C 1
ATOM 579 O O . THR A 1 76 ? -0.302 1.503 19.587 1.00 64.12 76 THR A O 1
ATOM 582 N N . GLU A 1 77 ? 0.367 1.252 21.715 1.00 74.00 77 GLU A N 1
ATOM 583 C CA . GLU A 1 77 ? -0.981 1.314 22.303 1.00 74.00 77 GLU A CA 1
ATOM 584 C C . GLU A 1 77 ? -1.689 2.647 21.992 1.00 74.00 77 GLU A C 1
ATOM 586 O O . GLU A 1 77 ? -2.915 2.700 21.976 1.00 74.00 77 GLU A O 1
ATOM 591 N N . MET A 1 78 ? -0.929 3.706 21.669 1.00 72.38 78 MET A N 1
ATOM 592 C CA . MET A 1 78 ? -1.466 5.026 21.313 1.00 72.38 78 MET A CA 1
ATOM 593 C C . MET A 1 78 ? -2.369 5.039 20.088 1.00 72.38 78 MET A C 1
ATOM 595 O O . MET A 1 78 ? -3.303 5.834 20.019 1.00 72.38 78 MET A O 1
ATOM 599 N N . VAL A 1 79 ? -2.072 4.197 19.105 1.00 81.81 79 VAL A N 1
ATOM 600 C CA . VAL A 1 79 ? -2.793 4.187 17.830 1.00 81.81 79 VAL A CA 1
ATOM 601 C C . VAL A 1 79 ? -3.679 2.966 17.666 1.00 81.81 79 VAL A C 1
ATOM 603 O O . VAL A 1 79 ? -4.554 2.998 16.810 1.00 81.81 79 VAL A O 1
ATOM 606 N N . GLU A 1 80 ? -3.493 1.930 18.486 1.00 85.81 80 GLU A N 1
ATOM 607 C CA . GLU A 1 80 ? -4.192 0.651 18.345 1.00 85.81 80 GLU A CA 1
ATOM 608 C C . GLU A 1 80 ? -5.714 0.824 18.387 1.00 85.81 80 GLU A C 1
ATOM 610 O O . GLU A 1 80 ? -6.402 0.378 17.478 1.00 85.81 80 GLU A O 1
ATOM 615 N N . ALA A 1 81 ? -6.244 1.556 19.372 1.00 83.88 81 ALA A N 1
ATOM 616 C CA . ALA A 1 81 ? -7.688 1.770 19.488 1.00 83.88 81 ALA A CA 1
ATOM 617 C C . ALA A 1 81 ? -8.278 2.474 18.250 1.00 83.88 81 ALA A C 1
ATOM 619 O O . ALA A 1 81 ? -9.282 2.026 17.704 1.00 83.88 81 ALA A O 1
ATOM 620 N N . LYS A 1 82 ? -7.614 3.531 17.755 1.00 84.94 82 LYS A N 1
ATOM 621 C CA . LYS A 1 82 ? -8.040 4.228 16.527 1.00 84.94 82 LYS A CA 1
ATOM 622 C C . LYS A 1 82 ? -7.864 3.376 15.278 1.00 84.94 82 LYS A C 1
ATOM 624 O O . LYS A 1 82 ? -8.625 3.523 14.328 1.00 84.94 82 LYS A O 1
ATOM 629 N N . TYR A 1 83 ? -6.845 2.522 15.252 1.00 88.44 83 TYR A N 1
ATOM 630 C CA . TYR A 1 83 ? -6.652 1.567 14.173 1.00 88.44 83 TYR A CA 1
ATOM 631 C C . TYR A 1 83 ? -7.813 0.573 14.130 1.00 88.44 83 TYR A C 1
ATOM 633 O O . TYR A 1 83 ? -8.381 0.394 13.059 1.00 88.44 83 TYR A O 1
ATOM 64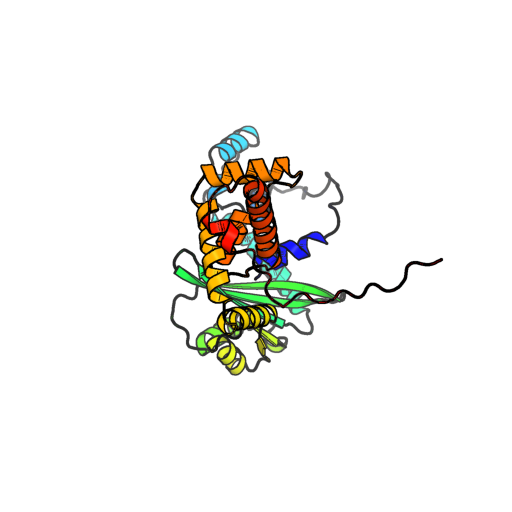1 N N . GLN A 1 84 ? -8.205 -0.006 15.269 1.00 90.44 84 GLN A N 1
ATOM 642 C CA . GLN A 1 84 ? -9.319 -0.954 15.332 1.00 90.44 84 GLN A CA 1
ATOM 643 C C . GLN A 1 84 ? -10.645 -0.296 14.953 1.00 90.44 84 GLN A C 1
ATOM 645 O O . GLN A 1 84 ? -11.349 -0.818 14.095 1.00 90.44 84 GLN A O 1
ATOM 650 N N . GLU A 1 85 ? -10.932 0.895 15.486 1.00 90.50 85 GLU A N 1
ATOM 651 C CA . GLU A 1 85 ? -12.115 1.681 15.112 1.00 90.50 85 GLU A CA 1
ATOM 652 C C . GLU A 1 85 ? -12.166 1.932 13.594 1.00 90.50 85 GLU A C 1
ATOM 654 O O . GLU A 1 85 ? -13.152 1.614 12.927 1.00 90.50 85 GLU A O 1
ATOM 659 N N . ALA A 1 86 ? -11.067 2.426 13.013 1.00 90.81 86 ALA A N 1
ATOM 660 C CA . ALA A 1 86 ? -10.985 2.663 11.576 1.00 90.81 86 ALA A CA 1
ATOM 661 C C . ALA A 1 86 ? -11.057 1.359 10.764 1.00 90.81 86 ALA A C 1
ATOM 663 O O . ALA A 1 86 ? -11.591 1.352 9.652 1.00 90.81 86 ALA A O 1
ATOM 664 N N . GLN A 1 87 ? -10.505 0.255 11.270 1.00 93.19 87 GLN A N 1
ATOM 665 C CA . GLN A 1 87 ? -10.564 -1.049 10.617 1.00 93.19 87 GLN A CA 1
ATOM 666 C C . GLN A 1 87 ? -12.007 -1.558 10.576 1.00 93.19 87 GLN A C 1
ATOM 668 O O . GLN A 1 87 ? -12.466 -1.957 9.508 1.00 93.19 87 GLN A O 1
ATOM 673 N N . GLU A 1 88 ? -12.733 -1.501 11.692 1.00 95.50 88 GLU A N 1
ATOM 674 C CA . GLU A 1 88 ? -14.138 -1.903 11.788 1.00 95.50 88 GLU A CA 1
ATOM 675 C C . GLU A 1 88 ? -15.039 -1.045 10.895 1.00 95.50 88 GLU A C 1
ATOM 677 O O . GLU A 1 88 ? -15.837 -1.587 10.125 1.00 95.50 88 GLU A O 1
ATOM 682 N N . GLU A 1 89 ? -14.861 0.279 10.915 1.00 95.25 89 GLU A N 1
ATOM 683 C CA . GLU A 1 89 ? -15.611 1.203 10.060 1.00 95.25 89 GLU A CA 1
ATOM 684 C C . GLU A 1 89 ? -15.386 0.889 8.572 1.00 95.25 89 GLU A C 1
ATOM 686 O O . GLU A 1 89 ? -16.334 0.745 7.791 1.00 95.25 89 GLU A O 1
ATOM 691 N N . ASN A 1 90 ? -14.124 0.739 8.161 1.00 95.75 90 ASN A N 1
ATOM 692 C CA . ASN A 1 90 ? -13.790 0.416 6.777 1.00 95.75 90 ASN A CA 1
ATOM 693 C C . ASN A 1 90 ? -14.274 -0.979 6.382 1.00 95.75 90 ASN A C 1
ATOM 695 O O . ASN A 1 90 ? -14.733 -1.171 5.256 1.00 95.75 90 ASN A O 1
ATOM 699 N N . LYS A 1 91 ? -14.204 -1.951 7.293 1.00 97.38 91 LYS A N 1
ATOM 700 C CA . LYS A 1 91 ? -14.709 -3.304 7.070 1.00 97.38 91 LYS A CA 1
ATOM 701 C C . LYS A 1 91 ? -16.212 -3.286 6.830 1.00 97.38 91 LYS A C 1
ATOM 703 O O . LYS A 1 91 ? -16.658 -3.876 5.849 1.00 97.38 91 LYS A O 1
ATOM 708 N N . ALA A 1 92 ? -16.975 -2.542 7.628 1.00 96.81 92 ALA A N 1
ATOM 709 C CA . ALA A 1 92 ? -18.410 -2.374 7.423 1.00 96.81 92 ALA A CA 1
ATOM 710 C C . ALA A 1 92 ? -18.731 -1.750 6.051 1.00 96.81 92 ALA A C 1
ATOM 712 O O . ALA A 1 92 ? -19.640 -2.216 5.363 1.00 96.81 92 ALA A O 1
ATOM 713 N N . LYS A 1 93 ? -17.966 -0.741 5.606 1.00 96.06 93 LYS A N 1
ATOM 714 C CA . LYS A 1 93 ? -18.129 -0.127 4.271 1.00 96.06 93 LYS A CA 1
ATOM 715 C C . LYS A 1 93 ? -17.831 -1.113 3.142 1.00 96.06 93 LYS A C 1
ATOM 717 O O . LYS A 1 93 ? -18.658 -1.307 2.254 1.00 96.06 93 LYS A O 1
ATOM 722 N N . VAL A 1 94 ? -16.685 -1.789 3.207 1.00 97.00 94 VAL A N 1
ATOM 723 C CA . VAL A 1 94 ? -16.265 -2.793 2.218 1.00 97.00 94 VAL A CA 1
ATOM 724 C C . VAL A 1 94 ? -17.283 -3.937 2.130 1.00 97.00 94 VAL A C 1
ATOM 726 O O . VAL A 1 94 ? -17.613 -4.396 1.037 1.00 97.00 94 VAL A O 1
ATOM 729 N N . GLN A 1 95 ? -17.832 -4.380 3.263 1.00 96.62 95 GLN A N 1
ATOM 730 C CA . GLN A 1 95 ? -18.827 -5.450 3.313 1.00 96.62 95 GLN A CA 1
ATOM 731 C C . GLN A 1 95 ? -20.163 -5.080 2.667 1.00 96.62 95 GLN A C 1
ATOM 733 O O . GLN A 1 95 ? -20.881 -5.987 2.251 1.00 96.62 95 GLN A O 1
ATOM 738 N N . LYS A 1 96 ? -20.501 -3.796 2.515 1.00 96.56 96 LYS A N 1
ATOM 739 C CA . LYS A 1 96 ? -21.691 -3.369 1.758 1.00 96.56 96 LYS A CA 1
ATOM 740 C C . LYS A 1 96 ? -21.500 -3.455 0.244 1.00 96.56 96 LYS A C 1
ATOM 742 O O . LYS A 1 96 ? -22.486 -3.535 -0.481 1.00 96.56 96 LYS A O 1
ATOM 747 N N . ALA A 1 97 ? -20.257 -3.480 -0.242 1.00 97.06 97 ALA A N 1
ATOM 748 C CA . ALA A 1 97 ? -19.983 -3.537 -1.672 1.00 97.06 97 ALA A CA 1
ATOM 749 C C . ALA A 1 97 ? -20.596 -4.791 -2.317 1.00 97.06 97 ALA A C 1
ATOM 751 O O . ALA A 1 97 ? -20.568 -5.888 -1.745 1.00 97.06 97 ALA A O 1
ATOM 752 N N . VAL A 1 98 ? -21.118 -4.638 -3.535 1.00 97.12 98 VAL A N 1
ATOM 753 C CA . VAL A 1 98 ? -21.668 -5.753 -4.329 1.00 97.12 98 VAL A CA 1
ATOM 754 C C . VAL A 1 98 ? -20.546 -6.625 -4.892 1.00 97.12 98 VAL A C 1
ATOM 756 O O . VAL A 1 98 ? -20.642 -7.849 -4.902 1.00 97.12 98 VAL A O 1
ATOM 759 N N . ALA A 1 99 ? -19.463 -5.995 -5.342 1.00 97.75 99 ALA A N 1
ATOM 760 C CA . ALA A 1 99 ? -18.284 -6.658 -5.876 1.00 97.75 99 ALA A CA 1
ATOM 761 C C . ALA A 1 99 ? -17.036 -5.835 -5.559 1.00 97.75 99 ALA A C 1
ATOM 763 O O . ALA A 1 99 ? -17.096 -4.608 -5.460 1.00 97.75 99 ALA A O 1
ATOM 764 N N . VAL A 1 100 ? -15.899 -6.516 -5.447 1.00 98.31 100 VAL A N 1
ATOM 765 C CA . VAL A 1 100 ? -14.613 -5.884 -5.153 1.00 98.31 100 VAL A CA 1
ATOM 766 C C . VAL A 1 100 ? -13.523 -6.375 -6.101 1.00 98.31 100 VAL A C 1
ATOM 768 O O . VAL A 1 100 ? -13.576 -7.488 -6.631 1.00 98.31 100 VAL A O 1
ATOM 771 N N . SER A 1 101 ? -12.506 -5.546 -6.311 1.00 98.06 101 SER A N 1
ATOM 772 C CA . SER A 1 101 ? -11.253 -5.932 -6.963 1.00 98.06 101 SER A CA 1
ATOM 773 C C . SER A 1 101 ? -10.098 -5.752 -5.994 1.00 98.06 101 SER A C 1
ATOM 775 O O . SER A 1 101 ? -10.072 -4.795 -5.227 1.00 98.06 101 SER A O 1
ATOM 777 N N . LEU A 1 102 ? -9.126 -6.654 -6.041 1.00 98.31 102 LEU A N 1
ATOM 778 C CA . LEU A 1 102 ? -7.943 -6.588 -5.196 1.00 98.31 102 LEU A CA 1
ATOM 779 C C . LEU A 1 102 ? -6.736 -6.169 -6.024 1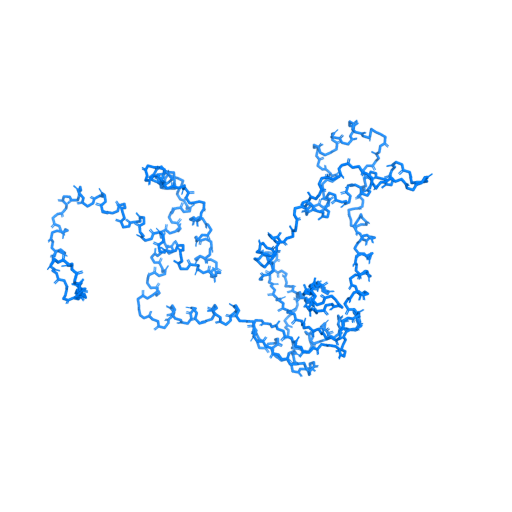.00 98.31 102 LEU A C 1
ATOM 781 O O . LEU A 1 102 ? -6.540 -6.670 -7.127 1.00 98.31 102 LEU A O 1
ATOM 785 N N . THR A 1 103 ? -5.897 -5.293 -5.489 1.00 96.56 103 THR A N 1
ATOM 786 C CA . THR A 1 103 ? -4.521 -5.117 -5.958 1.00 96.56 103 THR A CA 1
ATOM 787 C C . THR A 1 103 ? -3.565 -5.693 -4.929 1.00 96.56 103 THR A C 1
ATOM 789 O O . THR A 1 103 ? -3.787 -5.569 -3.722 1.00 96.56 103 THR A O 1
ATOM 792 N N . SER A 1 104 ? -2.497 -6.327 -5.400 1.00 93.88 104 SER A N 1
ATOM 793 C CA . SER A 1 104 ? -1.437 -6.812 -4.528 1.00 93.88 104 SER A CA 1
ATOM 794 C C . SER A 1 104 ? -0.063 -6.387 -5.033 1.00 93.88 104 SER A C 1
ATOM 796 O O . SER A 1 104 ? 0.234 -6.495 -6.225 1.00 93.88 104 SER A O 1
ATOM 798 N N . ASP A 1 105 ? 0.742 -5.854 -4.114 1.00 88.75 105 ASP A N 1
ATOM 799 C CA . ASP A 1 105 ? 2.091 -5.338 -4.356 1.00 88.75 105 ASP A CA 1
ATOM 800 C C . ASP A 1 105 ? 3.033 -6.008 -3.355 1.00 88.75 105 ASP A C 1
ATOM 802 O O . ASP A 1 105 ? 2.736 -6.066 -2.157 1.00 88.75 105 ASP A O 1
ATOM 806 N N . MET A 1 106 ? 4.161 -6.506 -3.854 1.00 86.62 106 MET A N 1
ATOM 807 C CA . MET A 1 106 ? 5.222 -7.070 -3.034 1.00 86.62 106 MET A CA 1
ATOM 808 C C . MET A 1 106 ? 6.476 -6.228 -3.179 1.00 86.62 106 MET A C 1
ATOM 810 O O . MET A 1 106 ? 6.860 -5.838 -4.283 1.00 86.62 106 MET A O 1
ATOM 814 N N . TRP A 1 107 ? 7.134 -5.956 -2.061 1.00 85.31 107 TRP A N 1
ATOM 815 C CA . TRP A 1 107 ? 8.409 -5.255 -2.070 1.00 85.31 107 TRP A CA 1
ATOM 816 C C . TRP A 1 107 ? 9.314 -5.768 -0.964 1.00 85.31 107 TRP A C 1
ATOM 818 O O . TRP A 1 107 ? 8.856 -6.222 0.082 1.00 85.31 107 TRP A O 1
ATOM 828 N N . THR A 1 108 ? 10.613 -5.634 -1.193 1.00 80.94 108 THR A N 1
ATOM 829 C CA . THR A 1 108 ? 11.637 -5.794 -0.165 1.00 80.94 108 THR A CA 1
ATOM 830 C C . THR A 1 108 ? 11.975 -4.411 0.387 1.00 80.94 108 THR A C 1
ATOM 832 O O . THR A 1 108 ? 12.161 -3.459 -0.378 1.00 80.94 108 THR A O 1
ATOM 835 N N . SER A 1 109 ? 11.973 -4.265 1.709 1.00 82.50 109 SER A N 1
ATOM 836 C CA . SER A 1 109 ? 12.366 -3.044 2.406 1.00 82.50 109 SER A CA 1
ATOM 837 C C . SER A 1 109 ? 13.875 -2.816 2.312 1.00 82.50 109 SER A C 1
ATOM 839 O O . SER A 1 109 ? 14.645 -3.684 1.904 1.00 82.50 109 SER A O 1
ATOM 841 N N . GLU A 1 110 ? 14.316 -1.639 2.749 1.00 77.25 110 GLU A N 1
ATOM 842 C CA . GLU A 1 110 ? 15.745 -1.327 2.883 1.00 77.25 110 GLU A CA 1
ATOM 843 C C . GLU A 1 110 ? 16.439 -2.204 3.937 1.00 77.25 110 GLU A C 1
ATOM 845 O O . GLU A 1 110 ? 17.638 -2.445 3.840 1.00 77.25 110 GLU A O 1
ATOM 850 N N . SER A 1 111 ? 15.679 -2.734 4.901 1.00 81.62 111 SER A N 1
ATOM 851 C CA . SER A 1 111 ? 16.137 -3.717 5.889 1.00 81.62 111 SER A CA 1
ATOM 852 C C . SER A 1 111 ? 16.163 -5.157 5.361 1.00 81.62 111 SER A C 1
ATOM 854 O O . SER A 1 111 ? 16.426 -6.069 6.134 1.00 81.62 111 SER A O 1
ATOM 856 N N . MET A 1 112 ? 15.936 -5.366 4.056 1.00 81.44 112 MET A N 1
ATOM 857 C CA . MET A 1 112 ? 15.882 -6.681 3.396 1.00 81.44 112 MET A CA 1
ATOM 858 C C . MET A 1 112 ? 14.695 -7.562 3.819 1.00 81.44 112 MET A C 1
ATOM 860 O O . MET A 1 112 ? 14.656 -8.750 3.500 1.00 81.44 112 MET A O 1
ATOM 864 N N . ASP A 1 113 ? 13.686 -6.973 4.457 1.00 83.62 113 ASP A N 1
ATOM 865 C CA . ASP A 1 113 ? 12.451 -7.655 4.831 1.00 83.62 113 ASP A CA 1
ATOM 866 C C . ASP A 1 113 ? 11.447 -7.576 3.683 1.00 83.62 113 ASP A C 1
ATOM 868 O O . ASP A 1 113 ? 11.229 -6.514 3.097 1.00 83.62 113 ASP A O 1
ATOM 872 N N . SER A 1 114 ? 10.805 -8.688 3.344 1.00 85.62 114 SER A N 1
ATOM 873 C CA . SER A 1 114 ? 9.803 -8.700 2.275 1.00 85.62 114 SER A CA 1
ATOM 874 C C . SER A 1 114 ? 8.403 -8.494 2.835 1.00 85.62 114 SER A C 1
ATOM 876 O O . SER A 1 114 ? 8.058 -9.028 3.886 1.00 85.62 114 SER A O 1
ATOM 878 N N . TYR A 1 115 ? 7.587 -7.718 2.128 1.00 88.25 115 TYR A N 1
ATOM 879 C CA . TYR A 1 115 ? 6.225 -7.383 2.525 1.00 88.25 115 TYR A CA 1
ATOM 880 C C . TYR A 1 115 ? 5.245 -7.616 1.382 1.00 88.25 115 TYR A C 1
ATOM 882 O O . TYR A 1 115 ? 5.567 -7.398 0.214 1.00 88.25 115 TYR A O 1
ATOM 890 N N . LEU A 1 116 ? 4.032 -8.019 1.749 1.00 90.25 116 LEU A N 1
ATOM 891 C CA . LEU A 1 116 ? 2.876 -8.151 0.874 1.00 90.25 116 LEU A CA 1
ATOM 892 C C . LEU A 1 116 ? 1.809 -7.152 1.321 1.00 90.25 116 LEU A C 1
ATOM 894 O O . LEU A 1 116 ? 1.312 -7.257 2.441 1.00 90.25 116 LEU A O 1
ATOM 898 N N . ALA A 1 117 ? 1.421 -6.222 0.452 1.00 93.19 117 ALA A N 1
ATOM 899 C CA . ALA A 1 117 ? 0.197 -5.449 0.641 1.00 93.19 117 ALA A CA 1
ATOM 900 C C . ALA A 1 117 ? -0.930 -6.024 -0.210 1.00 93.19 117 ALA A C 1
ATOM 902 O O . ALA A 1 117 ? -0.726 -6.360 -1.379 1.00 93.19 117 ALA A O 1
ATOM 903 N N . VAL A 1 118 ? -2.134 -6.053 0.358 1.00 96.25 118 VAL A N 1
ATOM 904 C CA . VAL A 1 118 ? -3.371 -6.331 -0.377 1.00 96.25 118 VAL A CA 1
ATOM 905 C C . VAL A 1 118 ? -4.328 -5.171 -0.153 1.00 96.25 118 VAL A C 1
ATOM 907 O O . VAL A 1 118 ? -4.638 -4.810 0.980 1.00 96.25 118 VAL A O 1
ATOM 910 N N . THR A 1 119 ? -4.777 -4.559 -1.241 1.00 97.38 119 THR A N 1
ATOM 911 C CA . THR A 1 119 ? -5.679 -3.405 -1.227 1.00 97.38 119 THR A CA 1
ATOM 912 C C . THR A 1 119 ? -6.956 -3.755 -1.976 1.00 97.38 119 THR A C 1
ATOM 914 O O . THR A 1 119 ? -6.908 -4.322 -3.062 1.00 97.38 119 THR A O 1
ATOM 917 N N . CYS A 1 120 ? -8.099 -3.424 -1.393 1.00 98.06 120 CYS A N 1
ATOM 918 C CA . CYS A 1 120 ? -9.423 -3.611 -1.960 1.00 98.06 120 CYS A CA 1
ATOM 919 C C . CYS A 1 120 ? -9.911 -2.319 -2.613 1.00 98.06 120 CYS A C 1
ATOM 921 O O . CYS A 1 120 ? -9.756 -1.234 -2.053 1.00 98.06 120 CYS A O 1
ATOM 923 N N . HIS A 1 121 ? -10.526 -2.457 -3.780 1.00 97.62 121 HIS A N 1
ATOM 924 C CA . HIS A 1 121 ? -11.159 -1.388 -4.536 1.00 97.62 121 HIS A CA 1
ATOM 925 C C . HIS A 1 121 ? -12.603 -1.776 -4.831 1.00 97.62 121 HIS A C 1
ATOM 927 O O . HIS A 1 121 ? -12.865 -2.893 -5.289 1.00 97.62 121 HIS A O 1
ATOM 933 N N . TYR A 1 122 ? -13.533 -0.863 -4.579 1.00 97.81 122 TYR A N 1
ATOM 934 C CA . TYR A 1 122 ? -14.962 -1.118 -4.719 1.00 97.81 122 TYR A CA 1
ATOM 935 C C . TYR A 1 122 ? -15.723 0.161 -5.049 1.00 97.81 122 TYR A C 1
ATOM 937 O O . TYR A 1 122 ? -15.232 1.261 -4.809 1.00 97.81 122 TYR A O 1
ATOM 945 N N . ILE A 1 123 ? -16.911 -0.008 -5.621 1.00 97.25 123 ILE A N 1
ATOM 946 C CA . ILE A 1 123 ? -17.875 1.071 -5.823 1.00 97.25 123 ILE A CA 1
ATOM 947 C C . ILE A 1 123 ? -18.906 0.972 -4.699 1.00 97.25 123 ILE A C 1
ATOM 949 O O . ILE A 1 123 ? -19.394 -0.128 -4.422 1.00 97.25 123 ILE A O 1
ATOM 953 N N . ASP A 1 124 ? -19.181 2.082 -4.022 1.00 94.75 124 ASP A N 1
ATOM 954 C CA . ASP A 1 124 ? -20.180 2.138 -2.953 1.00 94.75 124 ASP A CA 1
ATOM 955 C C . ASP A 1 124 ? -21.602 2.407 -3.482 1.00 94.75 124 ASP A C 1
ATOM 957 O O . ASP A 1 124 ? -21.856 2.441 -4.687 1.00 94.75 124 ASP A O 1
ATOM 961 N N . GLU A 1 125 ? -22.553 2.574 -2.562 1.00 94.31 125 GLU A N 1
ATOM 962 C CA . GLU A 1 125 ? -23.959 2.863 -2.874 1.00 94.31 125 GLU A CA 1
ATOM 963 C C . GLU A 1 125 ? -24.180 4.232 -3.543 1.00 94.31 125 GLU A C 1
ATOM 965 O O . GLU A 1 125 ? -25.219 4.451 -4.164 1.00 94.31 125 GLU A O 1
ATOM 970 N N . PHE A 1 126 ? -23.188 5.123 -3.479 1.00 95.44 126 PHE A N 1
ATOM 971 C CA . PHE A 1 126 ? -23.199 6.449 -4.095 1.00 95.44 126 PHE A CA 1
ATOM 972 C C . PHE A 1 126 ? -22.483 6.476 -5.454 1.00 95.44 126 PHE A C 1
ATOM 974 O O . PHE A 1 126 ? -22.358 7.536 -6.065 1.00 95.44 126 PHE A O 1
ATOM 981 N N . ASN A 1 127 ? -22.074 5.312 -5.972 1.00 94.25 127 ASN A N 1
ATOM 982 C CA . ASN A 1 127 ? -21.258 5.157 -7.178 1.00 94.25 127 ASN A CA 1
ATOM 983 C C . ASN A 1 127 ? -19.848 5.764 -7.073 1.00 94.25 127 ASN A C 1
ATOM 985 O O . ASN A 1 127 ? -19.232 6.080 -8.095 1.00 94.25 127 ASN A O 1
ATOM 989 N N . GLU A 1 128 ? -19.301 5.883 -5.864 1.00 95.50 128 GLU A N 1
ATOM 990 C CA . GLU A 1 128 ? -17.954 6.401 -5.654 1.00 95.50 128 GLU A CA 1
ATOM 991 C C . GLU A 1 128 ? -16.921 5.275 -5.557 1.00 95.50 128 GLU A C 1
ATOM 993 O O . GLU A 1 128 ? -17.124 4.240 -4.910 1.00 95.50 128 GLU A O 1
ATOM 998 N N . LEU A 1 129 ? -15.775 5.479 -6.217 1.00 95.38 129 LEU A N 1
ATOM 999 C CA . LEU A 1 129 ? -14.650 4.556 -6.138 1.00 95.38 129 LEU A CA 1
ATOM 1000 C C . LEU A 1 129 ? -13.933 4.716 -4.800 1.00 95.38 129 LEU A C 1
ATOM 1002 O O . LEU A 1 129 ? -13.221 5.690 -4.564 1.00 95.38 129 LEU A O 1
ATOM 1006 N N . ASN A 1 130 ? -14.036 3.681 -3.981 1.00 95.62 130 ASN A N 1
ATOM 1007 C CA . ASN A 1 130 ? -13.400 3.593 -2.683 1.00 95.62 130 ASN A CA 1
ATOM 1008 C C . ASN A 1 130 ? -12.212 2.630 -2.714 1.00 95.62 130 ASN A C 1
ATOM 1010 O O . ASN A 1 130 ? -12.154 1.676 -3.496 1.00 95.62 130 ASN A O 1
ATOM 1014 N N . THR A 1 131 ? -11.227 2.896 -1.857 1.00 95.88 131 THR A N 1
ATOM 1015 C CA . THR A 1 131 ? -10.016 2.081 -1.726 1.00 95.88 131 THR A CA 1
ATOM 1016 C C . THR A 1 131 ? -9.684 1.859 -0.258 1.00 95.88 131 THR A C 1
ATOM 101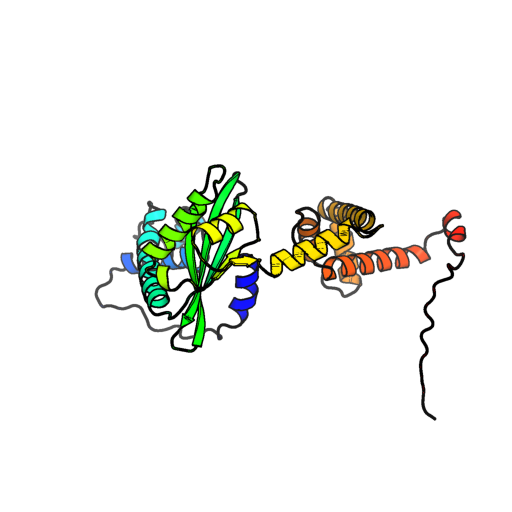8 O O . THR A 1 131 ? -9.530 2.814 0.499 1.00 95.88 131 THR A O 1
ATOM 1021 N N . THR A 1 132 ? -9.502 0.598 0.126 1.00 95.81 132 THR A N 1
ATOM 1022 C CA . THR A 1 132 ? -9.207 0.193 1.504 1.00 95.81 132 THR A CA 1
ATOM 1023 C C . THR A 1 132 ? -8.036 -0.779 1.520 1.00 95.81 132 THR A C 1
ATOM 1025 O O . THR A 1 132 ? -8.057 -1.808 0.847 1.00 95.81 132 THR A O 1
ATOM 1028 N N . LEU A 1 133 ? -6.997 -0.469 2.294 1.00 95.81 133 LEU A N 1
ATOM 1029 C CA . LEU A 1 133 ? -5.895 -1.397 2.542 1.00 95.81 133 LEU A CA 1
ATOM 1030 C C . LEU A 1 133 ? -6.394 -2.517 3.463 1.00 95.81 133 LEU A C 1
ATOM 1032 O O . LEU A 1 133 ? -6.759 -2.241 4.600 1.00 95.81 133 LEU A O 1
ATOM 1036 N N . LEU A 1 134 ? -6.400 -3.760 2.978 1.00 96.56 134 LEU A N 1
ATOM 1037 C CA . LEU A 1 134 ? -6.857 -4.908 3.766 1.00 96.56 134 LEU A CA 1
ATOM 1038 C C . LEU A 1 134 ? -5.806 -5.358 4.778 1.00 96.56 134 LEU A C 1
ATOM 1040 O O . LEU A 1 134 ? -6.134 -5.820 5.865 1.00 96.56 134 LEU A O 1
ATOM 1044 N N . GLY A 1 135 ? -4.534 -5.235 4.403 1.00 93.44 135 GLY A N 1
ATOM 1045 C CA . GLY A 1 135 ? -3.428 -5.567 5.280 1.00 93.44 135 GLY A CA 1
ATOM 1046 C C . GLY A 1 135 ? -2.075 -5.434 4.599 1.00 93.44 135 GLY A C 1
ATOM 1047 O O . GLY A 1 135 ? -1.958 -5.479 3.369 1.00 93.44 135 GLY A O 1
ATOM 1048 N N . ILE A 1 136 ? -1.051 -5.286 5.437 1.00 92.12 136 ILE A N 1
ATOM 1049 C CA . ILE A 1 136 ? 0.357 -5.427 5.074 1.00 92.12 136 ILE A CA 1
ATOM 1050 C C . ILE A 1 136 ? 0.904 -6.569 5.913 1.00 92.12 136 ILE A C 1
ATOM 1052 O O . ILE A 1 136 ? 0.779 -6.557 7.134 1.00 92.12 136 ILE A O 1
ATOM 1056 N N . GLN A 1 137 ? 1.509 -7.550 5.262 1.00 87.62 137 GLN A N 1
ATOM 1057 C CA . GLN A 1 137 ? 2.072 -8.704 5.938 1.00 87.62 137 GLN A CA 1
ATOM 1058 C C . GLN A 1 137 ? 3.567 -8.784 5.702 1.00 87.62 137 GLN A C 1
ATOM 1060 O O . GLN A 1 137 ? 4.027 -8.650 4.569 1.00 87.62 137 GLN A O 1
ATOM 1065 N N . HIS A 1 138 ? 4.311 -9.027 6.777 1.00 87.06 138 HIS A N 1
ATOM 1066 C CA . HIS A 1 138 ? 5.706 -9.420 6.679 1.00 87.06 138 HIS A CA 1
ATOM 1067 C C . HIS A 1 138 ? 5.794 -10.845 6.121 1.00 87.06 138 HIS A C 1
ATOM 1069 O O . HIS A 1 138 ? 5.074 -11.738 6.567 1.00 87.06 138 HIS A O 1
ATOM 1075 N N . PHE A 1 139 ? 6.662 -11.048 5.137 1.00 78.62 139 PHE A N 1
ATOM 1076 C CA . PHE A 1 139 ? 6.726 -12.261 4.331 1.00 78.62 139 PHE A CA 1
ATOM 1077 C C . PHE A 1 139 ? 8.188 -12.733 4.170 1.00 78.62 139 PHE A C 1
ATOM 1079 O O . PHE A 1 139 ? 8.778 -12.575 3.105 1.00 78.62 139 PHE A O 1
ATOM 1086 N N . PRO A 1 140 ? 8.805 -13.29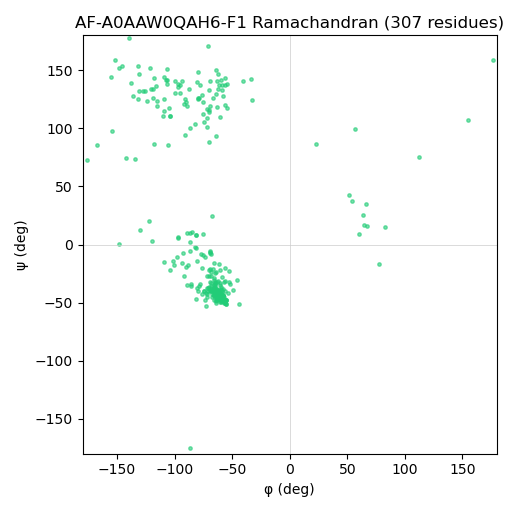7 5.226 1.00 66.31 140 PRO A N 1
ATOM 1087 C CA . PRO A 1 140 ? 10.258 -13.499 5.313 1.00 66.31 140 PRO A CA 1
ATOM 1088 C C . PRO A 1 140 ? 10.842 -14.679 4.510 1.00 66.31 140 PRO A C 1
ATOM 1090 O O . PRO A 1 140 ? 12.062 -14.816 4.462 1.00 66.31 140 PRO A O 1
ATOM 1093 N N . GLN A 1 141 ? 10.030 -15.564 3.917 1.00 57.50 141 GLN A N 1
ATOM 1094 C CA . GLN A 1 141 ? 10.511 -16.811 3.294 1.00 57.50 141 GLN A CA 1
ATOM 1095 C C . GLN A 1 141 ? 10.167 -16.934 1.802 1.00 57.50 141 GLN A C 1
ATOM 1097 O O . GLN A 1 141 ? 9.153 -16.416 1.336 1.00 57.50 141 GLN A O 1
ATOM 1102 N N . SER A 1 142 ? 11.020 -17.671 1.073 1.00 54.94 142 SER A N 1
ATOM 1103 C CA . SER A 1 142 ? 10.856 -18.016 -0.348 1.00 54.94 142 SER A CA 1
ATOM 1104 C C . SER A 1 142 ? 9.523 -18.732 -0.609 1.00 54.94 142 SER A C 1
ATOM 1106 O O . SER A 1 142 ? 9.106 -19.585 0.170 1.00 54.94 142 SER A O 1
ATOM 1108 N N . HIS A 1 143 ? 8.850 -18.351 -1.699 1.00 61.22 143 HIS A N 1
ATOM 1109 C CA . HIS A 1 143 ? 7.393 -18.409 -1.850 1.00 61.22 143 HIS A CA 1
ATOM 1110 C C . HIS A 1 143 ? 6.900 -19.570 -2.738 1.00 61.22 143 HIS A C 1
ATOM 1112 O O . HIS A 1 143 ? 6.988 -19.471 -3.966 1.00 61.22 143 HIS A O 1
ATOM 1118 N N . PRO A 1 144 ? 6.238 -20.605 -2.196 1.00 75.19 144 PRO A N 1
ATOM 1119 C CA . PRO A 1 144 ? 5.231 -21.333 -2.952 1.00 75.19 144 PRO A CA 1
ATOM 1120 C C . PRO A 1 144 ? 4.020 -20.418 -3.158 1.00 75.19 144 PRO A C 1
ATOM 1122 O O . PRO A 1 144 ? 3.604 -19.696 -2.251 1.00 75.19 144 PRO A O 1
ATOM 1125 N N . ALA A 1 145 ? 3.418 -20.471 -4.343 1.00 81.56 145 ALA A N 1
ATOM 1126 C CA . ALA A 1 145 ? 2.171 -19.768 -4.648 1.00 81.56 145 ALA A CA 1
ATOM 1127 C C . ALA A 1 145 ? 1.038 -20.060 -3.642 1.00 81.56 145 ALA A C 1
ATOM 1129 O O . ALA A 1 145 ? 0.129 -19.248 -3.488 1.00 81.56 145 ALA A O 1
ATOM 1130 N N . ASP A 1 146 ? 1.123 -21.197 -2.953 1.00 86.69 146 ASP A N 1
ATOM 1131 C CA . ASP A 1 146 ? 0.154 -21.663 -1.969 1.00 86.69 146 ASP A CA 1
ATOM 1132 C C . ASP A 1 146 ? 0.122 -20.750 -0.735 1.00 86.69 146 ASP A C 1
ATOM 1134 O O . ASP 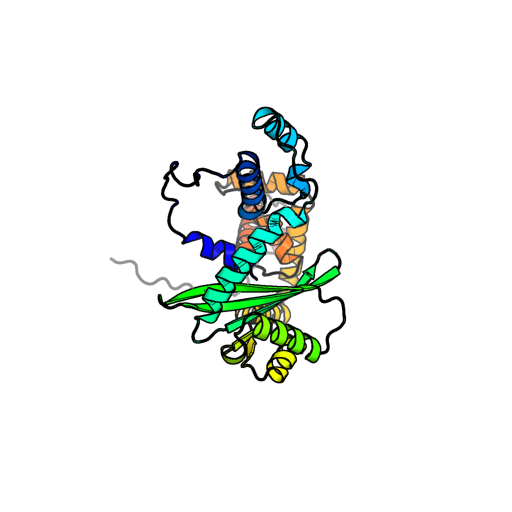A 1 146 ? -0.949 -20.312 -0.338 1.00 86.69 146 ASP A O 1
ATOM 1138 N N . HIS A 1 147 ? 1.279 -20.323 -0.211 1.00 87.62 147 HIS A N 1
ATOM 1139 C CA . HIS A 1 147 ? 1.287 -19.432 0.955 1.00 87.62 147 HIS A CA 1
ATOM 1140 C C . HIS A 1 147 ? 0.742 -18.036 0.619 1.00 87.62 147 HIS A C 1
ATOM 1142 O O . HIS A 1 147 ? 0.050 -17.416 1.423 1.00 87.62 147 HIS A O 1
ATOM 1148 N N . LEU A 1 148 ? 1.010 -17.539 -0.595 1.00 90.62 148 LEU A N 1
ATOM 1149 C CA . LEU A 1 148 ? 0.398 -16.298 -1.074 1.00 90.62 148 LEU A CA 1
ATOM 1150 C C . LEU A 1 148 ? -1.124 -16.439 -1.161 1.00 90.62 148 LEU A C 1
ATOM 1152 O O . LEU A 1 148 ? -1.831 -15.519 -0.752 1.00 90.62 148 LEU A O 1
ATOM 1156 N N . ALA A 1 149 ? -1.617 -17.572 -1.666 1.00 93.50 149 ALA A N 1
ATOM 1157 C CA . ALA A 1 149 ? -3.045 -17.847 -1.735 1.00 93.50 149 ALA A CA 1
ATOM 1158 C C . ALA A 1 149 ? -3.665 -17.892 -0.332 1.00 93.50 149 ALA A C 1
ATOM 1160 O O . ALA A 1 149 ? -4.648 -17.195 -0.100 1.00 93.50 149 ALA A O 1
ATOM 1161 N N . ASP A 1 150 ? -3.047 -18.589 0.624 1.00 93.00 150 ASP A N 1
ATOM 1162 C CA . ASP A 1 150 ? -3.525 -18.654 2.010 1.00 93.00 150 ASP A CA 1
ATOM 1163 C C . ASP A 1 150 ? -3.632 -17.263 2.645 1.00 93.00 150 ASP A C 1
ATOM 1165 O O . ASP A 1 150 ? -4.634 -16.942 3.281 1.00 93.00 150 ASP A O 1
ATOM 1169 N N . GLN A 1 151 ? -2.638 -16.392 2.432 1.00 92.69 151 GLN A N 1
ATOM 1170 C CA . GLN A 1 151 ? -2.675 -15.038 2.992 1.00 92.69 151 GLN A CA 1
ATOM 1171 C C . GLN A 1 151 ? -3.746 -14.152 2.357 1.00 92.69 151 GLN A C 1
ATOM 1173 O O . GLN A 1 151 ? -4.406 -13.385 3.060 1.00 92.69 151 GLN A O 1
ATOM 1178 N N . HIS A 1 152 ? -3.943 -14.256 1.041 1.00 95.62 152 HIS A N 1
ATOM 1179 C CA . HIS A 1 152 ? -5.041 -13.558 0.374 1.00 95.62 152 HIS A CA 1
ATOM 1180 C C . HIS A 1 152 ? -6.387 -14.081 0.864 1.00 95.62 152 HIS A C 1
ATOM 1182 O O . HIS A 1 152 ? -7.268 -13.279 1.162 1.00 95.62 152 HIS A O 1
ATOM 1188 N N . LEU A 1 153 ? -6.532 -15.400 0.988 1.00 96.38 153 LEU A N 1
ATOM 1189 C CA . LEU A 1 153 ? -7.757 -16.027 1.455 1.00 96.38 153 LEU A CA 1
ATOM 1190 C C . LEU A 1 153 ? -8.088 -15.600 2.885 1.00 96.38 153 LEU A C 1
ATOM 1192 O O . LEU A 1 153 ? -9.208 -15.172 3.144 1.00 96.38 153 LEU A O 1
ATOM 1196 N N . ARG A 1 154 ? -7.094 -15.609 3.779 1.00 96.31 154 ARG A N 1
ATOM 1197 C CA . ARG A 1 154 ? -7.239 -15.127 5.154 1.00 96.31 154 ARG A CA 1
ATOM 1198 C C . ARG A 1 154 ? -7.754 -13.692 5.192 1.00 96.31 154 ARG A C 1
ATOM 1200 O O . ARG A 1 154 ? -8.698 -13.412 5.917 1.00 96.31 154 ARG A O 1
ATOM 1207 N N . LEU A 1 155 ? -7.174 -12.790 4.395 1.00 96.88 155 LEU A N 1
ATOM 1208 C CA . LEU A 1 155 ? -7.637 -11.400 4.318 1.00 96.88 155 LEU A CA 1
ATOM 1209 C C . LEU A 1 155 ? -9.049 -11.300 3.724 1.00 96.88 155 LEU A C 1
ATOM 1211 O O . LEU A 1 155 ? -9.861 -10.511 4.191 1.00 96.88 155 LEU A O 1
ATOM 1215 N N . MET A 1 156 ? -9.379 -12.106 2.716 1.00 97.69 156 MET A N 1
ATOM 1216 C CA . MET A 1 156 ? -10.729 -12.134 2.150 1.00 97.69 156 MET A CA 1
ATOM 1217 C C . MET A 1 156 ? -11.781 -12.597 3.165 1.00 97.69 156 MET A C 1
ATOM 1219 O O . MET A 1 156 ? -12.889 -12.062 3.179 1.00 97.69 156 MET A O 1
ATOM 1223 N N . GLU A 1 157 ? -11.449 -13.584 3.994 1.00 97.50 157 GLU A N 1
ATOM 1224 C CA . GLU A 1 157 ? -12.316 -14.111 5.050 1.00 97.50 157 GLU A CA 1
ATOM 1225 C C . GLU A 1 157 ? -12.426 -13.138 6.221 1.00 97.50 157 GLU A C 1
ATOM 1227 O O . GLU A 1 157 ? -13.536 -12.800 6.628 1.00 97.50 157 GLU A O 1
ATOM 1232 N N . GLU A 1 158 ? -11.296 -12.610 6.696 1.00 96.75 158 GLU A N 1
ATOM 1233 C CA . GLU A 1 158 ? -11.241 -11.605 7.759 1.00 96.75 158 GLU A CA 1
ATOM 1234 C C . GLU A 1 158 ? -12.117 -10.402 7.415 1.00 96.75 158 GLU A C 1
ATOM 1236 O O . GLU A 1 158 ? -12.863 -9.929 8.266 1.00 96.75 158 GLU A O 1
ATOM 1241 N N . TRP A 1 159 ? -12.094 -9.943 6.163 1.00 97.88 159 TRP A N 1
ATOM 1242 C CA . TRP A 1 159 ? -12.896 -8.811 5.703 1.00 97.88 159 TRP A CA 1
ATOM 1243 C C . TRP A 1 159 ? -14.313 -9.194 5.243 1.00 97.88 159 TRP A C 1
ATOM 1245 O O . TRP A 1 159 ? -15.127 -8.309 4.992 1.00 97.88 159 TRP A O 1
ATOM 1255 N N . GLY A 1 160 ? -14.660 -10.484 5.178 1.00 97.56 160 GLY A N 1
ATOM 1256 C CA . GLY A 1 160 ? -15.987 -10.953 4.757 1.00 97.56 160 GLY A CA 1
ATOM 1257 C C . GLY A 1 160 ? -16.305 -10.668 3.283 1.00 97.56 160 GLY A C 1
ATOM 1258 O O . GLY A 1 160 ? -17.444 -10.361 2.937 1.00 97.56 160 GLY A O 1
ATOM 1259 N N . ILE A 1 161 ? -15.293 -10.727 2.414 1.00 98.00 161 ILE A N 1
ATOM 1260 C CA . ILE A 1 161 ? -15.393 -10.383 0.985 1.00 98.00 161 ILE A CA 1
ATOM 1261 C C . ILE A 1 161 ? -15.050 -11.530 0.037 1.00 98.00 161 ILE A C 1
ATOM 1263 O O . ILE A 1 161 ? -15.051 -11.310 -1.172 1.00 98.00 161 ILE A O 1
ATOM 1267 N N . ARG A 1 162 ? -14.757 -12.734 0.544 1.00 97.12 162 ARG A N 1
ATOM 1268 C CA . ARG A 1 162 ? -14.342 -13.903 -0.256 1.00 97.12 162 ARG A CA 1
ATOM 1269 C C . ARG A 1 162 ? -15.179 -14.097 -1.522 1.00 97.12 162 ARG A C 1
ATOM 1271 O O . ARG A 1 162 ? -14.622 -14.129 -2.616 1.00 97.12 162 ARG A O 1
ATOM 1278 N N . ASP A 1 163 ? -16.501 -14.108 -1.391 1.00 96.94 163 ASP A N 1
ATOM 1279 C CA . ASP A 1 163 ? -17.416 -14.357 -2.516 1.00 96.94 163 ASP A CA 1
ATOM 1280 C C . ASP A 1 163 ? -17.673 -13.122 -3.399 1.00 96.94 163 ASP A C 1
ATOM 1282 O O . ASP A 1 163 ? -18.364 -13.196 -4.414 1.00 96.94 163 ASP A O 1
ATOM 1286 N N . LYS A 1 164 ? -17.103 -11.970 -3.033 1.00 98.06 164 LYS A N 1
ATOM 1287 C CA . LYS A 1 164 ? -17.265 -10.682 -3.725 1.00 98.06 164 LYS A CA 1
ATOM 1288 C C . LYS A 1 164 ? -16.068 -10.329 -4.602 1.00 98.06 164 LYS A C 1
ATOM 1290 O O . LYS A 1 164 ? -16.158 -9.408 -5.419 1.00 98.06 164 LYS A O 1
ATOM 1295 N N . VAL A 1 165 ? -14.937 -11.021 -4.439 1.00 98.25 165 VAL A N 1
ATOM 1296 C CA . VAL A 1 165 ? -13.711 -10.737 -5.192 1.00 98.25 165 VAL A CA 1
ATOM 1297 C C . VAL A 1 165 ? -13.883 -11.143 -6.650 1.00 98.25 165 VAL A C 1
ATOM 1299 O O . VAL A 1 165 ? -14.013 -12.317 -6.992 1.00 98.25 165 VAL A O 1
ATOM 1302 N N . ARG A 1 166 ? -13.827 -10.159 -7.549 1.00 97.81 166 ARG A N 1
ATOM 1303 C CA . ARG A 1 166 ? -14.048 -10.374 -8.982 1.00 97.81 166 ARG A CA 1
ATOM 1304 C C . ARG A 1 166 ? -12.772 -10.359 -9.819 1.00 97.81 166 ARG A C 1
ATOM 1306 O O . ARG A 1 166 ? -12.784 -10.897 -10.935 1.00 97.81 166 ARG A O 1
ATOM 1313 N N . CYS A 1 167 ? -11.710 -9.736 -9.317 1.00 97.38 167 CYS A N 1
ATOM 1314 C CA . CYS A 1 167 ? -10.412 -9.645 -9.979 1.00 97.38 167 CYS A CA 1
ATOM 1315 C C . CYS A 1 167 ? -9.282 -9.433 -8.960 1.00 97.38 167 CYS A C 1
ATOM 1317 O O . CYS A 1 167 ? -9.467 -8.705 -7.986 1.00 97.38 167 CYS A O 1
ATOM 1319 N N . LEU A 1 168 ? -8.116 -10.023 -9.222 1.00 97.69 168 LEU A N 1
ATOM 1320 C CA . LEU A 1 168 ? -6.849 -9.754 -8.549 1.00 97.69 168 LEU A CA 1
ATOM 1321 C C . LEU A 1 168 ? -5.862 -9.153 -9.558 1.00 97.69 168 LEU A C 1
ATOM 1323 O O . LEU A 1 168 ? -5.561 -9.757 -10.589 1.00 97.69 168 LEU A O 1
ATOM 1327 N N . ILE A 1 169 ? -5.345 -7.969 -9.249 1.00 96.50 169 ILE A N 1
ATOM 1328 C CA . ILE A 1 169 ? -4.411 -7.216 -10.077 1.00 96.50 169 ILE A CA 1
ATOM 1329 C C . ILE A 1 169 ? -3.032 -7.226 -9.419 1.00 96.50 169 ILE A C 1
ATOM 1331 O O . ILE A 1 169 ? -2.885 -6.817 -8.268 1.00 96.50 169 ILE A O 1
ATOM 1335 N N . THR A 1 170 ? -2.008 -7.670 -10.148 1.00 93.94 170 THR A N 1
ATOM 1336 C CA . THR A 1 170 ? -0.628 -7.771 -9.629 1.00 93.94 170 THR A CA 1
ATOM 1337 C C . THR A 1 170 ? 0.384 -7.329 -10.683 1.00 93.94 170 THR A C 1
ATOM 1339 O O . THR A 1 170 ? 0.016 -7.009 -11.811 1.00 93.94 170 THR A O 1
ATOM 1342 N N . ASP A 1 171 ? 1.673 -7.309 -10.358 1.00 86.38 171 ASP A N 1
ATOM 1343 C CA . ASP A 1 171 ? 2.749 -7.036 -11.321 1.00 86.38 171 ASP A CA 1
ATOM 1344 C C . ASP A 1 171 ? 2.959 -8.146 -12.373 1.00 86.38 171 ASP A C 1
ATOM 1346 O O . ASP A 1 171 ? 3.708 -7.955 -13.325 1.00 86.38 171 ASP A O 1
ATOM 1350 N N . GLY A 1 172 ? 2.264 -9.280 -12.254 1.00 87.25 172 GLY A N 1
ATOM 1351 C CA . GLY A 1 172 ? 2.406 -10.414 -13.165 1.00 87.25 172 GLY A CA 1
ATOM 1352 C C . GLY A 1 172 ? 3.578 -11.342 -12.843 1.00 87.25 172 GLY A C 1
ATOM 1353 O O . GLY A 1 172 ? 3.923 -12.174 -13.682 1.00 87.25 172 GLY A O 1
ATOM 1354 N N . ALA A 1 173 ? 4.174 -11.255 -11.650 1.00 87.94 173 ALA A N 1
ATOM 1355 C CA . ALA A 1 173 ? 5.146 -12.246 -11.199 1.00 87.94 173 ALA A CA 1
ATOM 1356 C C . ALA A 1 173 ? 4.547 -13.670 -11.217 1.00 87.94 173 ALA A C 1
ATOM 1358 O O . ALA A 1 173 ? 3.367 -13.877 -10.914 1.00 87.94 173 ALA A O 1
ATOM 1359 N N . ALA A 1 174 ? 5.356 -14.672 -11.580 1.00 90.75 174 ALA A N 1
ATOM 1360 C CA . ALA A 1 174 ? 4.884 -16.043 -11.810 1.00 90.75 174 ALA A CA 1
ATOM 1361 C C . ALA A 1 174 ? 4.187 -16.660 -10.581 1.00 90.75 174 ALA A C 1
ATOM 1363 O O . ALA A 1 174 ? 3.170 -17.341 -10.715 1.00 90.75 174 ALA A O 1
ATOM 1364 N N . ASN A 1 175 ? 4.697 -16.372 -9.382 1.00 90.12 175 ASN A N 1
ATOM 1365 C CA . ASN A 1 175 ? 4.104 -16.775 -8.107 1.00 90.12 175 ASN A CA 1
ATOM 1366 C C . ASN A 1 175 ? 2.746 -16.097 -7.844 1.00 90.12 175 ASN A C 1
ATOM 1368 O O . ASN A 1 175 ? 1.833 -16.755 -7.355 1.00 90.12 175 ASN A O 1
ATOM 1372 N N . MET A 1 176 ? 2.571 -14.828 -8.224 1.00 91.25 176 MET A N 1
ATOM 1373 C CA . MET A 1 176 ? 1.299 -14.107 -8.106 1.00 91.25 176 MET A CA 1
ATOM 1374 C C . MET A 1 176 ? 0.251 -14.615 -9.103 1.00 91.25 176 MET A C 1
ATOM 1376 O O . MET A 1 176 ? -0.920 -14.752 -8.754 1.00 91.25 176 MET A O 1
ATOM 1380 N N . ILE A 1 177 ? 0.668 -14.959 -10.326 1.00 93.44 177 ILE A N 1
ATOM 1381 C CA . ILE A 1 177 ? -0.209 -15.608 -11.313 1.00 93.44 177 ILE A CA 1
ATOM 1382 C C . ILE A 1 177 ? -0.660 -16.977 -10.792 1.00 93.44 177 ILE A C 1
ATOM 1384 O O . ILE A 1 177 ? -1.842 -17.316 -10.859 1.00 93.44 177 ILE A O 1
ATOM 1388 N N . ALA A 1 178 ? 0.271 -17.770 -10.258 1.00 93.62 178 ALA A N 1
ATOM 1389 C CA . ALA A 1 178 ? -0.047 -19.061 -9.661 1.00 93.62 178 ALA A CA 1
ATOM 1390 C C . ALA A 1 178 ? -0.969 -18.913 -8.436 1.00 93.62 178 ALA A C 1
ATOM 1392 O O . ALA A 1 178 ? -1.937 -19.659 -8.332 1.00 93.62 178 ALA A O 1
ATOM 1393 N N . CYS A 1 179 ? -0.746 -17.913 -7.578 1.00 93.44 179 CYS A N 1
ATOM 1394 C CA . CYS A 1 179 ? -1.622 -17.569 -6.454 1.00 93.44 179 CYS A CA 1
ATOM 1395 C C . CYS A 1 179 ? -3.061 -17.299 -6.926 1.00 93.44 179 CYS A C 1
ATOM 1397 O O . CYS A 1 179 ? -4.000 -17.930 -6.446 1.00 93.44 179 CYS A O 1
ATOM 1399 N N . ALA A 1 180 ? -3.244 -16.445 -7.938 1.00 95.31 180 ALA A N 1
ATOM 1400 C CA . ALA A 1 180 ? -4.572 -16.150 -8.475 1.00 95.31 180 ALA A CA 1
ATOM 1401 C C . ALA A 1 180 ? -5.282 -17.400 -9.028 1.00 95.31 180 ALA A C 1
ATOM 1403 O O . ALA A 1 180 ? -6.483 -17.576 -8.817 1.00 95.31 180 ALA A O 1
ATOM 1404 N N . ARG A 1 181 ? -4.533 -18.301 -9.687 1.00 95.69 181 ARG A N 1
ATOM 1405 C CA . ARG A 1 181 ? -5.054 -19.598 -10.157 1.00 95.69 181 ARG A CA 1
ATOM 1406 C C . ARG A 1 181 ? -5.491 -20.493 -8.999 1.00 95.69 181 ARG A C 1
ATOM 1408 O O . ARG A 1 181 ? -6.554 -21.094 -9.089 1.00 95.69 181 ARG A O 1
ATOM 1415 N N . ARG A 1 182 ? -4.706 -20.564 -7.918 1.00 95.31 182 ARG A N 1
ATOM 1416 C CA . ARG A 1 182 ? -5.050 -21.330 -6.705 1.00 95.31 182 ARG A CA 1
ATOM 1417 C C . ARG A 1 182 ? -6.311 -20.802 -6.029 1.00 95.31 182 ARG A C 1
ATOM 1419 O O . ARG A 1 182 ? -7.142 -21.593 -5.603 1.00 95.31 182 ARG A O 1
ATOM 1426 N N . LEU A 1 183 ? -6.470 -19.481 -5.988 1.00 95.31 183 LEU A N 1
ATOM 1427 C CA . LEU A 1 183 ? -7.655 -18.811 -5.447 1.00 95.31 183 LEU A CA 1
ATOM 1428 C C . LEU A 1 183 ? -8.888 -18.921 -6.354 1.00 95.31 183 LEU A C 1
ATOM 1430 O O . LEU A 1 183 ? -9.980 -18.552 -5.933 1.00 95.31 183 LEU A O 1
ATOM 1434 N N . ASN A 1 184 ? -8.726 -19.391 -7.596 1.00 95.62 184 ASN A N 1
ATOM 1435 C CA . ASN A 1 184 ? -9.762 -19.378 -8.628 1.00 95.62 184 ASN A CA 1
ATOM 1436 C C . ASN A 1 184 ? -10.366 -17.973 -8.860 1.00 95.62 184 ASN A C 1
ATOM 1438 O O . ASN A 1 184 ? -11.562 -17.810 -9.102 1.00 95.62 184 ASN A O 1
ATOM 1442 N N . VAL A 1 185 ? -9.525 -16.938 -8.785 1.00 95.94 185 VAL A N 1
ATOM 1443 C CA . VAL A 1 185 ? -9.908 -15.537 -9.010 1.00 95.94 185 VAL A CA 1
ATOM 1444 C C . VAL A 1 185 ? -9.370 -15.082 -10.364 1.00 95.94 185 VAL A C 1
ATOM 1446 O O . VAL A 1 185 ? -8.249 -15.417 -10.752 1.00 95.94 185 VAL A O 1
ATOM 1449 N N . ARG A 1 186 ? -10.153 -14.284 -11.104 1.00 97.12 186 ARG A N 1
ATOM 1450 C CA . ARG A 1 186 ? -9.670 -13.687 -12.360 1.00 97.12 186 ARG A CA 1
ATOM 1451 C C . ARG A 1 186 ? -8.441 -12.827 -12.083 1.00 97.12 186 ARG A C 1
ATOM 1453 O O . ARG A 1 186 ? -8.465 -12.001 -11.179 1.00 97.12 186 ARG A O 1
ATOM 1460 N N . HIS A 1 187 ? -7.399 -12.983 -12.887 1.00 96.88 187 HIS A N 1
ATOM 1461 C CA . HIS A 1 187 ? -6.161 -12.223 -12.743 1.00 96.88 187 HIS A CA 1
ATOM 1462 C C . HIS A 1 187 ? -5.994 -11.217 -13.875 1.00 96.88 187 HIS A C 1
ATOM 1464 O O . HIS A 1 187 ? -6.367 -11.482 -15.017 1.00 96.88 187 HIS A O 1
ATOM 1470 N N . THR A 1 188 ? -5.427 -10.054 -13.573 1.00 94.62 188 THR A N 1
ATOM 1471 C CA . THR A 1 188 ? -4.999 -9.082 -14.581 1.00 94.62 188 THR A CA 1
ATOM 1472 C C . THR A 1 188 ? -3.647 -8.503 -14.191 1.00 94.62 188 THR A C 1
ATOM 1474 O O . THR A 1 188 ? -3.390 -8.200 -13.028 1.00 94.62 188 THR A O 1
ATOM 1477 N N . ILE A 1 189 ? -2.761 -8.335 -15.168 1.00 90.12 189 ILE A N 1
ATOM 1478 C CA . ILE A 1 189 ? -1.463 -7.704 -14.933 1.00 90.12 189 ILE A CA 1
ATOM 1479 C C . ILE A 1 189 ? -1.664 -6.193 -14.862 1.00 90.12 189 ILE A C 1
ATOM 1481 O O . ILE A 1 189 ? -2.379 -5.595 -15.667 1.00 90.12 189 ILE A O 1
ATOM 1485 N N . CYS A 1 190 ? -1.004 -5.559 -13.905 1.00 88.56 190 CYS A N 1
ATOM 1486 C CA . CYS A 1 190 ? -0.997 -4.122 -13.757 1.00 88.56 190 CYS A CA 1
ATOM 1487 C C . CYS A 1 190 ? -0.508 -3.447 -15.047 1.00 88.56 190 CYS A C 1
ATOM 1489 O O . CYS A 1 190 ? 0.645 -3.610 -15.454 1.00 88.56 190 CYS A O 1
ATOM 1491 N N . ILE A 1 191 ? -1.353 -2.603 -15.641 1.00 83.44 191 ILE A N 1
ATOM 1492 C CA . ILE A 1 191 ? -1.043 -1.865 -16.875 1.00 83.44 191 ILE A CA 1
ATOM 1493 C C . ILE A 1 191 ? 0.232 -1.028 -16.716 1.00 83.44 191 ILE A C 1
ATOM 1495 O O . ILE A 1 191 ? 1.072 -0.993 -17.611 1.00 83.44 191 ILE A O 1
ATOM 1499 N N . ALA A 1 192 ? 0.436 -0.399 -15.557 1.00 77.62 192 ALA A N 1
ATOM 1500 C CA . ALA A 1 192 ? 1.638 0.395 -15.318 1.00 77.62 192 ALA A CA 1
ATOM 1501 C C . ALA A 1 192 ? 2.915 -0.464 -15.283 1.00 77.62 192 ALA A C 1
ATOM 1503 O O . ALA A 1 192 ? 3.990 0.023 -15.639 1.00 77.62 192 ALA A O 1
ATOM 1504 N N . HIS A 1 193 ? 2.809 -1.727 -14.856 1.00 76.69 193 HIS A N 1
ATOM 1505 C CA . HIS A 1 193 ? 3.910 -2.681 -14.947 1.00 76.69 193 HIS A CA 1
ATOM 1506 C C . HIS A 1 193 ? 4.143 -3.095 -16.405 1.00 76.69 193 HIS A C 1
ATOM 1508 O O . HIS A 1 193 ? 5.280 -3.036 -16.867 1.00 76.69 193 HIS A O 1
ATOM 1514 N N . VAL A 1 194 ? 3.080 -3.397 -17.160 1.00 81.19 194 VAL A N 1
ATOM 1515 C CA . VAL A 1 194 ? 3.163 -3.720 -18.597 1.00 81.19 194 VAL A CA 1
ATOM 1516 C C . VAL A 1 194 ? 3.836 -2.596 -19.387 1.00 81.19 194 VAL A C 1
ATOM 1518 O O . VAL A 1 194 ? 4.781 -2.855 -20.126 1.00 81.19 194 VAL A O 1
ATOM 1521 N N . ILE A 1 195 ? 3.430 -1.340 -19.185 1.00 78.06 195 ILE A N 1
ATOM 1522 C CA . ILE A 1 195 ? 4.062 -0.178 -19.830 1.00 78.06 195 ILE A CA 1
ATOM 1523 C C . ILE A 1 195 ? 5.554 -0.118 -19.484 1.00 78.06 195 ILE A C 1
ATOM 1525 O O . ILE A 1 195 ? 6.389 0.077 -20.364 1.00 78.06 195 ILE A O 1
ATOM 1529 N N . ASN A 1 196 ? 5.917 -0.329 -18.217 1.00 77.38 196 ASN A N 1
ATOM 1530 C CA . ASN A 1 196 ? 7.319 -0.358 -17.805 1.00 77.38 196 ASN A CA 1
ATOM 1531 C C . ASN A 1 196 ? 8.103 -1.498 -18.482 1.00 77.38 196 ASN A C 1
ATOM 1533 O O . ASN A 1 196 ? 9.244 -1.280 -18.885 1.00 77.38 196 ASN A O 1
ATOM 1537 N N . LEU A 1 197 ? 7.508 -2.682 -18.651 1.00 78.81 197 LEU A N 1
ATOM 1538 C CA . LEU A 1 197 ? 8.122 -3.787 -19.392 1.00 78.81 197 LEU A CA 1
ATOM 1539 C C . LEU A 1 197 ? 8.318 -3.444 -20.872 1.00 78.81 197 LEU A C 1
ATOM 1541 O O . LEU A 1 197 ? 9.400 -3.687 -21.401 1.00 78.81 197 LEU A O 1
ATOM 1545 N N . ILE A 1 198 ? 7.321 -2.831 -21.518 1.00 80.44 198 ILE A N 1
ATOM 1546 C CA . ILE A 1 198 ? 7.410 -2.382 -22.917 1.00 80.44 198 ILE A CA 1
ATOM 1547 C C . ILE A 1 198 ? 8.550 -1.375 -23.077 1.00 80.44 198 ILE A C 1
ATOM 1549 O O . ILE A 1 198 ? 9.404 -1.541 -23.945 1.00 80.44 198 ILE A O 1
ATOM 1553 N N . VAL A 1 199 ? 8.611 -0.365 -22.205 1.00 78.94 199 VAL A N 1
ATOM 1554 C CA . VAL A 1 199 ? 9.676 0.646 -22.228 1.00 78.94 199 VAL A CA 1
ATOM 1555 C C . VAL A 1 199 ? 11.043 -0.008 -22.021 1.00 78.94 199 VAL A C 1
ATOM 1557 O O . VAL A 1 199 ? 11.972 0.253 -22.782 1.00 78.94 199 VAL A O 1
ATOM 1560 N N . ARG A 1 200 ? 11.185 -0.900 -21.032 1.00 77.62 200 ARG A N 1
ATOM 1561 C CA . ARG A 1 200 ? 12.442 -1.627 -20.785 1.00 77.62 200 ARG A CA 1
ATOM 1562 C C . ARG A 1 200 ? 12.867 -2.458 -21.996 1.00 77.62 200 ARG A C 1
ATOM 1564 O O . ARG A 1 200 ? 14.032 -2.398 -22.377 1.00 77.62 200 ARG A O 1
ATOM 1571 N N . LYS A 1 201 ? 11.931 -3.180 -22.615 1.00 81.19 201 LYS A N 1
ATOM 1572 C CA . LYS A 1 201 ? 12.173 -3.966 -23.828 1.00 81.19 201 LYS A CA 1
ATOM 1573 C C . LYS A 1 201 ? 12.637 -3.078 -24.980 1.00 81.19 201 LYS A C 1
ATOM 1575 O O . LYS A 1 201 ? 13.654 -3.378 -25.586 1.00 81.19 201 LYS A O 1
ATOM 1580 N N . PHE A 1 202 ? 11.974 -1.945 -25.212 1.00 82.56 202 PHE A N 1
ATOM 1581 C CA . PHE A 1 202 ? 12.388 -0.970 -26.224 1.00 82.56 202 PHE A CA 1
ATOM 1582 C C . PHE A 1 202 ? 13.838 -0.502 -26.025 1.00 82.56 202 PHE A C 1
ATOM 1584 O O . PHE A 1 202 ? 14.622 -0.524 -26.972 1.00 82.56 202 PHE A O 1
ATOM 1591 N N . PHE A 1 203 ? 14.223 -0.125 -24.801 1.00 77.75 203 PHE A N 1
ATOM 1592 C CA . PHE A 1 203 ? 15.596 0.314 -24.514 1.00 77.75 203 PHE A CA 1
ATOM 1593 C C . PHE A 1 203 ? 16.640 -0.793 -24.701 1.00 77.75 203 PHE A C 1
ATOM 1595 O O . PHE A 1 203 ? 17.771 -0.493 -25.079 1.00 77.75 203 PHE A O 1
ATOM 1602 N N . ASN A 1 204 ? 16.275 -2.045 -24.423 1.00 79.81 204 ASN A N 1
ATOM 1603 C CA . ASN A 1 204 ? 17.181 -3.182 -24.539 1.00 79.81 204 ASN A CA 1
ATOM 1604 C C . ASN A 1 204 ? 17.341 -3.657 -25.991 1.00 79.81 204 ASN A C 1
ATOM 1606 O O . ASN A 1 204 ? 18.456 -3.979 -26.393 1.00 79.81 204 ASN A O 1
ATOM 1610 N N . ASP A 1 205 ? 16.247 -3.673 -26.758 1.00 85.81 205 ASP A N 1
ATOM 1611 C CA . ASP A 1 205 ? 16.192 -4.248 -28.107 1.00 85.81 205 ASP A CA 1
ATOM 1612 C C . ASP A 1 205 ? 16.573 -3.222 -29.197 1.00 85.81 205 ASP A C 1
ATOM 1614 O O . ASP A 1 205 ? 16.908 -3.598 -30.318 1.00 85.81 205 ASP A O 1
ATOM 1618 N N . THR A 1 206 ? 16.556 -1.919 -28.887 1.00 84.69 206 THR A N 1
ATOM 1619 C CA . THR A 1 206 ? 16.927 -0.862 -29.843 1.00 84.69 206 THR A CA 1
ATOM 1620 C C . THR A 1 206 ? 18.426 -0.569 -29.786 1.00 84.69 206 THR A C 1
ATOM 1622 O O . THR A 1 206 ? 18.956 -0.113 -28.767 1.00 84.69 206 THR A O 1
ATOM 1625 N N . ALA A 1 207 ? 19.119 -0.767 -30.910 1.00 89.88 207 ALA A N 1
ATOM 1626 C CA . ALA A 1 207 ? 20.541 -0.458 -31.038 1.00 89.88 207 ALA A CA 1
ATOM 1627 C C . ALA A 1 207 ? 20.846 1.008 -30.658 1.00 89.88 207 ALA A C 1
ATOM 1629 O O . ALA A 1 207 ? 20.094 1.927 -30.977 1.00 89.88 207 ALA A O 1
ATOM 1630 N N . GLY A 1 208 ? 21.945 1.233 -29.932 1.00 83.19 208 GLY A N 1
ATOM 1631 C CA . GLY A 1 208 ? 22.359 2.561 -29.458 1.00 83.19 208 GLY A CA 1
ATOM 1632 C C . GLY A 1 208 ? 21.591 3.108 -28.240 1.00 83.19 208 GLY A C 1
ATOM 1633 O O . GLY A 1 208 ? 22.103 3.998 -27.557 1.00 83.19 208 GLY A O 1
ATOM 1634 N N . MET A 1 209 ? 20.418 2.568 -27.880 1.00 78.88 209 MET A N 1
ATOM 1635 C CA . MET A 1 209 ? 19.654 3.048 -26.713 1.00 78.88 209 MET A CA 1
ATOM 1636 C C . MET A 1 209 ? 20.323 2.710 -25.380 1.00 78.88 209 MET A C 1
ATOM 1638 O O . MET A 1 209 ? 20.324 3.530 -24.459 1.00 78.88 209 MET A O 1
ATOM 1642 N N . ASN A 1 210 ? 20.959 1.543 -25.278 1.00 76.19 210 ASN A N 1
ATOM 1643 C CA . ASN A 1 210 ? 21.744 1.186 -24.098 1.00 76.19 210 ASN A CA 1
ATOM 1644 C C . ASN A 1 210 ? 22.953 2.113 -23.904 1.00 76.19 210 ASN A C 1
ATOM 1646 O O . ASN A 1 210 ? 23.228 2.539 -22.780 1.00 76.19 210 ASN A O 1
ATOM 1650 N N . GLU A 1 211 ? 23.637 2.494 -24.984 1.00 80.75 211 GLU A N 1
ATOM 1651 C CA . GLU A 1 211 ? 24.750 3.447 -24.923 1.00 80.75 211 GLU A CA 1
ATOM 1652 C C . GLU A 1 211 ? 24.277 4.837 -24.502 1.00 80.75 211 GLU A C 1
ATOM 1654 O O . GLU A 1 211 ? 24.890 5.469 -23.637 1.00 80.75 211 GLU A O 1
ATOM 1659 N N . LEU A 1 212 ? 23.160 5.299 -25.074 1.00 76.88 212 LEU A N 1
ATOM 1660 C CA . LEU A 1 212 ? 22.524 6.553 -24.688 1.00 76.88 212 LEU A CA 1
ATOM 1661 C C . LEU A 1 212 ? 22.178 6.541 -23.197 1.00 76.88 212 LEU A C 1
ATOM 1663 O O . LEU A 1 212 ? 22.581 7.443 -22.466 1.00 76.88 212 LEU A O 1
ATOM 1667 N N . ARG A 1 213 ? 21.531 5.472 -22.718 1.00 73.50 213 ARG A N 1
ATOM 1668 C CA . ARG A 1 213 ? 21.177 5.282 -21.305 1.00 73.50 213 ARG A CA 1
ATOM 1669 C C . ARG A 1 213 ? 22.406 5.322 -20.396 1.00 73.50 213 ARG A C 1
ATOM 1671 O O . ARG A 1 213 ? 22.366 5.964 -19.346 1.00 73.50 213 ARG A O 1
ATOM 1678 N N . GLN A 1 214 ? 23.506 4.674 -20.780 1.00 76.12 214 GLN A N 1
ATOM 1679 C CA . GLN A 1 214 ? 24.756 4.705 -20.015 1.00 76.12 214 GLN A CA 1
ATOM 1680 C C . GLN A 1 214 ? 25.385 6.104 -19.983 1.00 76.12 214 GLN A C 1
ATOM 1682 O O . GLN A 1 214 ? 25.805 6.557 -18.916 1.00 76.12 214 GLN A O 1
ATOM 1687 N N . LYS A 1 215 ? 25.425 6.817 -21.116 1.00 78.19 215 LYS A N 1
ATOM 1688 C CA . LYS A 1 215 ? 25.927 8.200 -21.188 1.00 78.19 215 LYS A CA 1
ATOM 1689 C C . LYS A 1 215 ? 25.076 9.143 -20.332 1.00 78.19 215 LYS A C 1
ATOM 1691 O O . LYS A 1 215 ? 25.630 9.906 -19.542 1.00 78.19 215 LYS A O 1
ATOM 1696 N N . SER A 1 216 ? 23.748 9.032 -20.410 1.00 74.94 216 SER A N 1
ATOM 1697 C CA . SER A 1 216 ? 22.815 9.791 -19.571 1.00 74.94 216 SER A CA 1
ATOM 1698 C C . SER A 1 216 ? 23.032 9.514 -18.084 1.00 74.94 216 SER A C 1
ATOM 1700 O O . SER A 1 216 ? 23.093 10.458 -17.304 1.00 74.94 216 SER A O 1
ATOM 1702 N N . ARG A 1 217 ? 23.222 8.246 -17.686 1.00 70.31 217 ARG A N 1
ATOM 1703 C CA . ARG A 1 217 ? 23.549 7.879 -16.297 1.00 70.31 217 ARG A CA 1
ATOM 1704 C C . ARG A 1 217 ? 24.849 8.516 -15.825 1.00 70.31 217 ARG A C 1
ATOM 1706 O O . ARG A 1 217 ? 24.852 9.118 -14.763 1.00 70.31 217 ARG A O 1
ATOM 1713 N N . LYS A 1 218 ? 25.927 8.438 -16.612 1.00 76.44 218 LYS A N 1
ATOM 1714 C CA . LYS A 1 218 ? 27.223 9.045 -16.254 1.00 76.44 218 LYS A CA 1
ATOM 1715 C C . LYS A 1 218 ? 27.103 10.552 -16.028 1.00 76.44 218 LYS A C 1
ATOM 1717 O O . LYS A 1 218 ? 27.634 11.066 -15.047 1.00 76.44 218 LYS A O 1
ATOM 1722 N N . LEU A 1 219 ? 26.378 11.245 -16.905 1.00 73.31 219 LEU A N 1
ATOM 1723 C CA . LEU A 1 219 ? 26.138 12.682 -16.779 1.00 73.31 219 LEU A CA 1
ATOM 1724 C C . LEU A 1 219 ? 25.336 13.017 -15.514 1.00 73.31 219 LEU A C 1
ATOM 1726 O O . LEU A 1 219 ? 25.700 13.915 -14.759 1.00 73.31 219 LEU A O 1
ATOM 1730 N N . ALA A 1 220 ? 24.265 12.266 -15.278 1.00 70.94 220 ALA A N 1
ATOM 1731 C CA . ALA A 1 220 ? 23.409 12.406 -14.111 1.00 70.94 220 ALA A CA 1
ATOM 1732 C C . ALA A 1 220 ? 24.210 12.171 -12.811 1.00 70.94 220 ALA A C 1
ATOM 1734 O O . ALA A 1 220 ? 24.194 12.993 -11.895 1.00 70.94 220 ALA A O 1
ATOM 1735 N N . THR A 1 221 ? 25.022 11.107 -12.772 1.00 71.25 221 THR A N 1
ATOM 1736 C CA . THR A 1 221 ? 25.943 10.818 -11.666 1.00 71.25 221 THR A CA 1
ATOM 1737 C C . THR A 1 221 ? 26.928 11.959 -11.431 1.00 71.25 221 THR A C 1
ATOM 1739 O O . THR A 1 221 ? 27.072 12.365 -10.284 1.00 71.25 221 THR A O 1
ATOM 1742 N N . TYR A 1 222 ? 27.544 12.518 -12.478 1.00 78.00 222 TYR A N 1
ATOM 1743 C CA . TYR A 1 222 ? 28.498 13.626 -12.354 1.00 78.00 222 TYR A CA 1
ATOM 1744 C C . TYR A 1 222 ? 27.904 14.836 -11.617 1.00 78.00 222 TYR A C 1
ATOM 1746 O O . TYR A 1 222 ? 28.510 15.337 -10.668 1.00 78.00 222 TYR A O 1
ATOM 1754 N N . PHE A 1 223 ? 26.698 15.268 -11.996 1.00 74.38 223 PHE A N 1
ATOM 1755 C CA . PHE A 1 223 ? 26.022 16.383 -11.323 1.00 74.38 223 PHE A CA 1
ATOM 1756 C C . PHE A 1 223 ? 25.508 16.026 -9.927 1.00 74.38 223 PHE A C 1
ATOM 1758 O O . PHE A 1 223 ? 25.407 16.906 -9.076 1.00 74.38 223 PHE A O 1
ATOM 1765 N N . ARG A 1 224 ? 25.205 14.750 -9.661 1.00 72.19 224 ARG A N 1
ATOM 1766 C CA . ARG A 1 224 ? 24.826 14.292 -8.318 1.00 72.19 224 ARG A CA 1
ATOM 1767 C C . ARG A 1 224 ? 26.014 14.293 -7.357 1.00 72.19 224 ARG A C 1
ATOM 1769 O O . ARG A 1 224 ? 25.846 14.642 -6.195 1.00 72.19 224 ARG A O 1
ATOM 1776 N N . THR A 1 225 ? 27.193 13.878 -7.818 1.00 78.38 225 THR A N 1
ATOM 1777 C CA . THR A 1 225 ? 28.366 13.666 -6.955 1.00 78.38 225 THR A CA 1
ATOM 1778 C C . THR A 1 225 ? 29.292 14.877 -6.853 1.00 78.38 225 THR A C 1
ATOM 1780 O O . THR A 1 225 ? 30.128 14.907 -5.958 1.00 78.38 225 THR A O 1
ATOM 1783 N N . SER A 1 226 ? 29.179 15.872 -7.740 1.00 82.69 226 SER A N 1
ATOM 1784 C CA . SER A 1 226 ? 29.992 17.095 -7.698 1.00 82.69 226 SER A CA 1
ATOM 1785 C C . SER A 1 226 ? 29.156 18.311 -7.301 1.00 82.69 226 SER A C 1
ATOM 1787 O O . SER A 1 226 ? 28.346 18.804 -8.086 1.00 82.69 226 SER A O 1
ATOM 1789 N N . THR A 1 227 ? 29.407 18.842 -6.102 1.00 81.31 227 THR A N 1
ATOM 1790 C CA . THR A 1 227 ? 28.792 20.085 -5.606 1.00 81.31 227 THR A CA 1
ATOM 1791 C C . THR A 1 227 ? 29.109 21.267 -6.519 1.00 81.31 227 THR A C 1
ATOM 1793 O O . THR A 1 227 ? 28.201 21.953 -6.970 1.00 81.31 227 THR A O 1
ATOM 1796 N N . THR A 1 228 ? 30.367 21.427 -6.935 1.00 84.94 228 THR A N 1
ATOM 1797 C CA . THR A 1 228 ? 30.773 22.491 -7.867 1.00 84.94 228 THR A CA 1
ATOM 1798 C C . THR A 1 228 ? 30.049 22.415 -9.214 1.00 84.94 228 THR A C 1
ATOM 1800 O O . THR A 1 228 ? 29.646 23.443 -9.760 1.00 84.94 228 THR A O 1
ATOM 1803 N N . ALA A 1 229 ? 29.889 21.215 -9.783 1.00 78.00 229 ALA A N 1
ATOM 1804 C CA . ALA A 1 229 ? 29.176 21.051 -11.048 1.00 78.00 229 ALA A CA 1
ATOM 1805 C C . ALA A 1 229 ? 27.677 21.338 -10.895 1.00 78.00 229 ALA A C 1
ATOM 1807 O O . ALA A 1 229 ? 27.085 21.973 -11.769 1.00 78.00 229 ALA A O 1
ATOM 1808 N N . LYS A 1 230 ? 27.082 20.903 -9.778 1.00 77.50 230 LYS A N 1
ATOM 1809 C CA . LYS A 1 230 ? 25.690 21.183 -9.420 1.00 77.50 230 LYS A CA 1
ATOM 1810 C C . LYS A 1 230 ? 25.438 22.685 -9.280 1.00 77.50 230 LYS A C 1
ATOM 1812 O O . LYS A 1 230 ? 24.521 23.193 -9.917 1.00 77.50 230 LYS A O 1
ATOM 1817 N N . ASP A 1 231 ? 26.273 23.399 -8.531 1.00 80.94 231 ASP A N 1
ATOM 1818 C CA . ASP A 1 231 ? 26.103 24.836 -8.281 1.00 80.94 231 ASP A CA 1
ATOM 1819 C C . ASP A 1 231 ? 26.246 25.652 -9.571 1.00 80.94 231 ASP A C 1
ATOM 1821 O O . ASP A 1 231 ? 25.444 26.545 -9.849 1.00 80.94 231 ASP A O 1
ATOM 1825 N N . ARG A 1 232 ? 27.211 25.286 -10.428 1.00 81.81 232 ARG A N 1
ATOM 1826 C CA . ARG A 1 232 ? 27.356 25.887 -11.764 1.00 81.81 232 ARG A CA 1
ATOM 1827 C C . ARG A 1 232 ? 26.135 25.641 -12.642 1.00 81.81 232 ARG A C 1
ATOM 1829 O O . ARG A 1 232 ? 25.712 26.544 -13.360 1.00 81.81 232 ARG A O 1
ATOM 1836 N N . LEU A 1 233 ? 25.568 24.437 -12.597 1.00 75.81 233 LEU A N 1
ATOM 1837 C CA . LEU A 1 233 ? 24.366 24.115 -13.357 1.00 75.81 233 LEU A CA 1
ATOM 1838 C C . LEU A 1 233 ? 23.159 24.920 -12.866 1.00 75.81 233 LEU A C 1
ATOM 1840 O O . LEU A 1 233 ? 22.418 25.451 -13.689 1.00 75.81 233 LEU A O 1
ATOM 1844 N N . MET A 1 234 ? 22.998 25.071 -11.549 1.00 76.94 234 MET A N 1
ATOM 1845 C CA . MET A 1 234 ? 21.938 25.897 -10.964 1.00 76.94 234 MET A CA 1
ATOM 1846 C C . MET A 1 234 ? 22.090 27.371 -11.363 1.00 76.94 234 MET A C 1
ATOM 1848 O O . MET A 1 234 ? 21.109 27.995 -11.758 1.00 76.94 234 MET A O 1
ATOM 1852 N N . ALA A 1 235 ? 23.312 27.912 -11.350 1.00 81.06 235 ALA A N 1
ATOM 1853 C CA . ALA A 1 235 ? 23.578 29.283 -11.787 1.00 81.06 235 ALA A CA 1
ATOM 1854 C C . ALA A 1 235 ? 23.217 29.511 -13.268 1.00 81.06 235 ALA A C 1
ATOM 1856 O O . ALA A 1 235 ? 22.575 30.507 -13.602 1.00 81.06 235 ALA A O 1
ATOM 1857 N N . LEU A 1 236 ? 23.573 28.567 -14.149 1.00 77.31 236 LEU A N 1
ATOM 1858 C CA . LEU A 1 236 ? 23.216 28.626 -15.571 1.00 77.31 236 LEU A CA 1
ATOM 1859 C C . LEU A 1 236 ? 21.700 28.531 -15.793 1.00 77.31 236 LEU A C 1
ATOM 1861 O O . LEU A 1 236 ? 21.163 29.235 -16.642 1.00 77.31 236 LEU A O 1
ATOM 1865 N N . GLN A 1 237 ? 20.995 27.699 -15.022 1.00 72.38 237 GLN A N 1
ATOM 1866 C CA . GLN A 1 237 ? 19.535 27.598 -15.102 1.00 72.38 237 GLN A CA 1
ATOM 1867 C C . GLN A 1 237 ? 18.864 28.933 -14.767 1.00 72.38 237 GLN A C 1
ATOM 1869 O O . GLN A 1 237 ? 18.029 29.401 -15.542 1.00 72.38 237 GLN A O 1
ATOM 1874 N N . THR A 1 238 ? 19.307 29.584 -13.689 1.00 79.69 238 THR A N 1
ATOM 1875 C CA . THR A 1 238 ? 18.816 30.907 -13.289 1.00 79.69 238 THR A CA 1
ATOM 1876 C C . THR A 1 238 ? 19.091 31.968 -14.358 1.00 79.69 238 THR A C 1
ATOM 1878 O O . THR A 1 238 ? 18.198 32.744 -14.686 1.00 79.69 238 THR A O 1
ATOM 1881 N N . GLN A 1 239 ? 20.287 31.976 -14.961 1.00 79.19 239 GLN A N 1
ATOM 1882 C CA . GLN A 1 239 ? 20.627 32.908 -16.050 1.00 79.19 239 GLN A CA 1
ATOM 1883 C C . GLN A 1 239 ? 19.756 32.722 -17.298 1.00 79.19 239 GLN A C 1
ATOM 1885 O O . GLN A 1 239 ? 19.462 33.688 -17.993 1.00 79.19 239 GLN A O 1
ATOM 1890 N N . MET A 1 240 ? 19.311 31.496 -17.573 1.00 74.69 240 MET A N 1
ATOM 1891 C CA . MET A 1 240 ? 18.4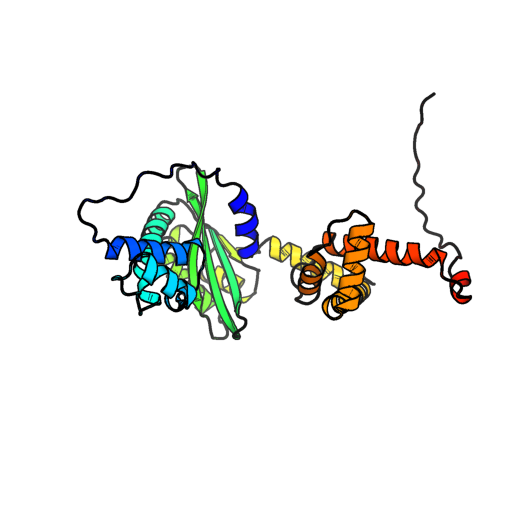07 31.192 -18.685 1.00 74.69 240 MET A CA 1
ATOM 1892 C C . MET A 1 240 ? 16.929 31.485 -18.370 1.00 74.69 240 MET A C 1
ATOM 1894 O O . MET A 1 240 ? 16.057 31.077 -19.139 1.00 74.69 240 MET A O 1
ATOM 1898 N N . GLY A 1 241 ? 16.621 32.116 -17.230 1.00 73.62 241 GLY A N 1
ATOM 1899 C CA . GLY A 1 241 ? 15.245 32.350 -16.777 1.00 73.62 241 GLY A CA 1
ATOM 1900 C C . GLY A 1 241 ? 14.480 31.059 -16.469 1.00 73.62 241 GLY A C 1
ATOM 1901 O O . GLY A 1 241 ? 13.251 31.059 -16.416 1.00 73.62 241 GLY A O 1
ATOM 1902 N N . LYS A 1 242 ? 15.188 29.936 -16.294 1.00 65.19 242 LYS A N 1
ATOM 1903 C CA . LYS A 1 242 ? 14.592 28.641 -15.971 1.00 65.19 242 LYS A CA 1
ATOM 1904 C C . LYS A 1 242 ? 14.662 28.421 -14.468 1.00 65.19 242 LYS A C 1
ATOM 1906 O O . LYS A 1 242 ? 15.699 28.627 -13.846 1.00 65.19 242 LYS A O 1
ATOM 1911 N N . GLN A 1 243 ? 13.564 27.944 -13.890 1.00 59.34 243 GLN A N 1
ATOM 1912 C CA . GLN A 1 243 ? 13.564 27.502 -12.498 1.00 59.34 243 GLN A CA 1
ATOM 1913 C C . GLN A 1 243 ? 14.612 26.386 -12.318 1.00 59.34 243 GLN A C 1
ATOM 1915 O O . GLN A 1 243 ? 14.587 25.423 -13.098 1.00 59.34 243 GLN A O 1
ATOM 1920 N N . PRO A 1 244 ? 15.534 26.490 -11.337 1.00 59.09 244 PRO A N 1
ATOM 1921 C CA . PRO A 1 244 ? 16.531 25.459 -11.078 1.00 59.09 244 PRO A CA 1
ATOM 1922 C C . PRO A 1 244 ? 15.845 24.112 -10.863 1.00 59.09 244 PRO A C 1
ATOM 1924 O O . PRO A 1 244 ? 15.035 23.938 -9.950 1.00 59.09 244 PRO A O 1
ATOM 1927 N N . LEU A 1 245 ? 16.124 23.145 -11.735 1.00 59.50 245 LEU A N 1
ATOM 1928 C CA . LEU A 1 245 ? 15.434 21.862 -11.694 1.00 59.50 245 LEU A CA 1
ATOM 1929 C C . LEU A 1 245 ? 15.915 21.068 -10.466 1.00 59.50 245 LEU A C 1
ATOM 1931 O O . LEU A 1 245 ? 16.944 20.397 -10.535 1.00 59.50 245 LEU A O 1
ATOM 1935 N N . LYS A 1 246 ? 15.119 21.042 -9.379 1.00 53.62 246 LYS A N 1
ATOM 1936 C CA . LYS A 1 246 ? 15.210 20.018 -8.299 1.00 53.62 246 LYS A CA 1
ATOM 1937 C C . LYS A 1 246 ? 15.322 18.590 -8.875 1.00 53.62 246 LYS A C 1
ATOM 1939 O O . LYS A 1 246 ? 15.988 17.720 -8.324 1.00 53.62 246 LYS A O 1
ATOM 1944 N N . MET A 1 247 ? 14.717 18.419 -10.048 1.00 49.38 247 MET A N 1
ATOM 1945 C CA . MET A 1 247 ? 14.525 17.221 -10.861 1.00 49.38 247 MET A CA 1
ATOM 1946 C C . MET A 1 247 ? 15.786 16.441 -11.265 1.00 49.38 247 MET A C 1
ATOM 1948 O O . MET A 1 247 ? 15.657 15.282 -11.641 1.00 49.38 247 MET A O 1
ATOM 1952 N N . ILE A 1 248 ? 16.990 17.025 -11.243 1.00 47.94 248 ILE A N 1
ATOM 1953 C CA . ILE A 1 248 ? 18.196 16.322 -11.729 1.00 47.94 248 ILE A CA 1
ATOM 1954 C C . ILE A 1 248 ? 18.616 15.215 -10.762 1.00 47.94 248 ILE A C 1
ATOM 1956 O O . ILE A 1 248 ? 18.997 14.137 -11.208 1.00 47.94 248 ILE A O 1
ATOM 1960 N N . ILE A 1 249 ? 18.481 15.431 -9.452 1.00 45.81 249 ILE A N 1
ATOM 1961 C CA . ILE A 1 249 ? 18.783 14.406 -8.441 1.00 45.81 249 ILE A CA 1
ATOM 1962 C C . ILE A 1 249 ? 17.762 13.262 -8.540 1.00 45.81 249 ILE A C 1
ATOM 1964 O O . ILE A 1 249 ? 18.160 12.106 -8.637 1.00 45.81 249 ILE A O 1
ATOM 1968 N N . GLU A 1 250 ? 16.473 13.586 -8.667 1.00 44.09 250 GLU A N 1
ATOM 1969 C CA . GLU A 1 250 ? 15.390 12.601 -8.817 1.00 44.09 250 GLU A CA 1
ATOM 1970 C C . GLU A 1 250 ? 15.472 11.820 -10.136 1.00 44.09 250 GLU A C 1
ATOM 1972 O O . GLU A 1 250 ? 15.312 10.605 -10.146 1.00 44.09 250 GLU A O 1
ATOM 1977 N N . ALA A 1 251 ? 15.781 12.481 -11.257 1.00 43.44 251 ALA A N 1
ATOM 1978 C CA . ALA A 1 251 ? 16.003 11.808 -12.535 1.00 43.44 251 ALA A CA 1
ATOM 1979 C C . ALA A 1 251 ? 17.242 10.902 -12.481 1.00 43.44 251 ALA A C 1
ATOM 1981 O O . ALA A 1 251 ? 17.243 9.840 -13.097 1.00 43.44 251 ALA A O 1
ATOM 1982 N N . THR A 1 252 ? 18.282 11.289 -11.730 1.00 42.62 252 THR A N 1
ATOM 1983 C CA . THR A 1 252 ? 19.475 10.459 -11.496 1.00 42.62 252 THR A CA 1
ATOM 1984 C C . THR A 1 252 ? 19.136 9.231 -10.653 1.00 42.62 252 THR A C 1
ATOM 1986 O O . THR A 1 252 ? 19.593 8.136 -10.977 1.00 42.62 252 THR A O 1
ATOM 1989 N N . GLU A 1 253 ? 18.320 9.375 -9.608 1.00 43.34 253 GLU A N 1
ATOM 1990 C CA . GLU A 1 253 ? 17.816 8.262 -8.790 1.00 43.34 253 GLU A CA 1
ATOM 1991 C C . GLU A 1 253 ? 16.900 7.332 -9.596 1.00 43.34 253 GLU A C 1
ATOM 1993 O O . GLU A 1 253 ? 17.088 6.123 -9.562 1.00 43.34 253 GLU A O 1
ATOM 1998 N N . GLU A 1 254 ? 15.998 7.861 -10.423 1.00 44.94 254 GLU A N 1
ATOM 1999 C CA . GLU A 1 254 ? 15.167 7.081 -11.355 1.00 44.94 254 GLU A CA 1
ATOM 2000 C C . GLU A 1 254 ? 16.020 6.330 -12.403 1.00 44.94 254 GLU A C 1
ATOM 2002 O O . GLU A 1 254 ? 15.875 5.121 -12.612 1.00 44.94 254 GLU A O 1
ATOM 2007 N N . LEU A 1 255 ? 16.994 7.010 -13.020 1.00 43.84 255 LEU A N 1
ATOM 2008 C CA . LEU A 1 255 ? 17.920 6.420 -13.996 1.00 43.84 255 LEU A CA 1
ATOM 2009 C C . LEU A 1 255 ? 18.826 5.338 -13.382 1.00 43.84 255 LEU A C 1
ATOM 2011 O O . LEU A 1 255 ? 19.128 4.348 -14.064 1.00 43.84 255 LEU A O 1
ATOM 2015 N N . SER A 1 256 ? 19.279 5.519 -12.137 1.00 38.38 256 SER A N 1
ATOM 2016 C CA . SER A 1 256 ? 20.201 4.612 -11.430 1.00 38.38 256 SER A CA 1
ATOM 2017 C C . SER A 1 256 ? 19.498 3.458 -10.709 1.00 38.38 256 SER A C 1
ATOM 2019 O O . SER A 1 256 ? 20.008 2.344 -10.760 1.00 38.38 256 SER A O 1
ATOM 2021 N N . ALA A 1 257 ? 18.306 3.672 -10.146 1.00 42.97 257 ALA A N 1
ATOM 2022 C CA . ALA A 1 257 ? 17.530 2.665 -9.415 1.00 42.97 257 ALA A CA 1
ATOM 2023 C C . ALA A 1 257 ? 16.625 1.801 -10.309 1.00 42.97 257 ALA A C 1
ATOM 2025 O O . ALA A 1 257 ? 15.766 1.080 -9.807 1.00 42.97 257 ALA A O 1
ATOM 2026 N N . GLU A 1 258 ? 16.762 1.893 -11.638 1.00 47.50 258 GLU A N 1
ATOM 2027 C CA . GLU A 1 258 ? 15.917 1.161 -12.594 1.00 47.50 258 GLU A CA 1
ATOM 2028 C C . GLU A 1 258 ? 14.409 1.485 -12.500 1.00 47.50 258 GLU A C 1
ATOM 2030 O O . GLU A 1 258 ? 13.576 0.844 -13.147 1.00 47.50 258 GLU A O 1
ATOM 2035 N N . LYS A 1 259 ? 14.027 2.504 -11.729 1.00 42.84 259 LYS A N 1
ATOM 2036 C CA . LYS A 1 259 ? 12.639 2.930 -11.556 1.00 42.84 259 LYS A CA 1
ATOM 2037 C C . LYS A 1 259 ? 12.310 3.993 -12.600 1.00 42.84 259 LYS A C 1
ATOM 2039 O O . LYS A 1 259 ? 13.012 4.985 -12.693 1.00 42.84 259 LYS A O 1
ATOM 2044 N N . ARG A 1 260 ? 11.241 3.756 -13.375 1.00 47.47 260 ARG A N 1
ATOM 2045 C CA . ARG A 1 260 ? 10.524 4.710 -14.252 1.00 47.47 260 ARG A CA 1
ATOM 2046 C C . ARG A 1 260 ? 11.361 5.921 -14.686 1.00 47.47 260 ARG A C 1
ATOM 2048 O O . ARG A 1 260 ? 11.278 6.984 -14.088 1.00 47.47 260 ARG A O 1
ATOM 2055 N N . VAL A 1 261 ? 12.115 5.779 -15.772 1.00 43.16 261 VAL A N 1
ATOM 2056 C CA . VAL A 1 261 ? 12.738 6.939 -16.414 1.00 43.16 261 VAL A CA 1
ATOM 2057 C C . VAL A 1 261 ? 11.642 7.699 -17.154 1.00 43.16 261 VAL A C 1
ATOM 2059 O O . VAL A 1 261 ? 11.172 7.244 -18.196 1.00 43.16 261 VAL A O 1
ATOM 2062 N N . SER A 1 262 ? 11.207 8.845 -16.631 1.00 42.91 262 SER A N 1
ATOM 2063 C CA . SER A 1 262 ? 10.312 9.714 -17.398 1.00 42.91 262 SER A CA 1
ATOM 2064 C C . SER A 1 262 ? 11.099 10.340 -18.550 1.00 42.91 262 SER A C 1
ATOM 2066 O O . SER A 1 262 ? 12.012 11.136 -18.321 1.00 42.91 262 SER A O 1
ATOM 2068 N N . ALA A 1 263 ? 10.755 9.994 -19.794 1.00 38.78 263 ALA A N 1
ATOM 2069 C CA . ALA A 1 263 ? 11.402 10.521 -21.001 1.00 38.78 263 ALA A CA 1
ATOM 2070 C C . ALA A 1 263 ? 11.437 12.063 -21.023 1.00 38.78 263 ALA A C 1
ATOM 2072 O O . ALA A 1 263 ? 12.424 12.656 -21.458 1.00 38.78 263 ALA A O 1
ATOM 2073 N N . SER A 1 264 ? 10.423 12.716 -20.439 1.00 40.00 264 SER A N 1
ATOM 2074 C CA . SER A 1 264 ? 10.366 14.175 -20.267 1.00 40.00 264 SER A CA 1
ATOM 2075 C C . SER A 1 264 ? 11.557 14.755 -19.487 1.00 40.00 264 SER A C 1
ATOM 2077 O O . SER A 1 264 ? 12.018 15.856 -19.788 1.00 40.00 264 SER A O 1
ATOM 2079 N N . LYS A 1 265 ? 12.110 14.005 -18.525 1.00 47.47 265 LYS A N 1
ATOM 2080 C CA . LYS A 1 265 ? 13.233 14.441 -17.679 1.00 47.47 265 LYS A CA 1
ATOM 2081 C C . LYS A 1 265 ? 14.576 14.327 -18.409 1.00 47.47 265 LYS A C 1
ATOM 2083 O O . LYS A 1 265 ? 15.435 15.195 -18.262 1.00 47.47 265 LYS A O 1
ATOM 2088 N N . VAL A 1 266 ? 14.737 13.304 -19.254 1.00 48.56 266 VAL A N 1
ATOM 2089 C CA . VAL A 1 266 ? 15.946 13.098 -20.076 1.00 48.56 266 VAL A CA 1
ATOM 2090 C C . VAL A 1 266 ? 16.016 14.108 -21.223 1.00 48.56 266 VAL A C 1
ATOM 2092 O O . VAL A 1 266 ? 17.076 14.685 -21.458 1.00 48.56 266 VAL A O 1
ATOM 2095 N N . ILE A 1 267 ? 14.890 14.387 -21.887 1.00 50.47 267 ILE A N 1
ATOM 2096 C CA . ILE A 1 267 ? 14.811 15.367 -22.986 1.00 50.47 267 ILE A CA 1
ATOM 2097 C C . ILE A 1 267 ? 15.196 16.772 -22.496 1.00 50.47 267 ILE A C 1
ATOM 2099 O O . ILE A 1 267 ? 15.982 17.464 -23.144 1.00 50.47 267 ILE A O 1
ATOM 2103 N N . SER A 1 268 ? 14.724 17.171 -21.309 1.00 50.59 268 SER A N 1
ATOM 2104 C CA . SER A 1 268 ? 15.107 18.450 -20.695 1.00 50.59 268 SER A CA 1
ATOM 2105 C C . SER A 1 268 ? 16.621 18.542 -20.452 1.00 50.59 268 SER A C 1
ATOM 2107 O O . SER A 1 268 ? 17.249 19.552 -20.779 1.00 50.59 268 SER A O 1
ATOM 2109 N N . MET A 1 269 ? 17.240 17.457 -19.967 1.00 52.22 269 MET A N 1
ATOM 2110 C CA . MET A 1 269 ? 18.690 17.375 -19.764 1.00 52.22 269 MET A CA 1
ATOM 2111 C C . MET A 1 269 ? 19.469 17.494 -21.080 1.00 52.22 269 MET A C 1
ATOM 2113 O O . MET A 1 269 ? 20.438 18.249 -21.144 1.00 52.22 269 MET A O 1
ATOM 2117 N N . MET A 1 270 ? 19.036 16.805 -22.139 1.00 55.88 270 MET A N 1
ATOM 2118 C CA . MET A 1 270 ? 19.697 16.865 -23.449 1.00 55.88 270 MET A CA 1
ATOM 2119 C C . MET A 1 270 ? 19.622 18.267 -24.060 1.00 55.88 270 MET A C 1
ATOM 2121 O O . MET A 1 270 ? 20.636 18.761 -24.543 1.00 55.88 270 MET A O 1
ATOM 2125 N N . ASN A 1 271 ? 18.481 18.954 -23.946 1.00 52.81 271 ASN A N 1
ATOM 2126 C CA . ASN A 1 271 ? 18.330 20.330 -24.429 1.00 52.81 271 ASN A CA 1
ATOM 2127 C C . ASN A 1 271 ? 19.227 21.323 -23.671 1.00 52.81 271 ASN A C 1
ATOM 2129 O O . ASN A 1 271 ? 19.788 22.235 -24.276 1.00 52.81 271 ASN A O 1
ATOM 2133 N N . MET A 1 272 ? 19.410 21.142 -22.359 1.00 56.34 272 MET A N 1
ATOM 2134 C CA . MET A 1 272 ? 20.301 21.994 -21.560 1.00 56.34 272 MET A CA 1
ATOM 2135 C C . MET A 1 272 ? 21.779 21.739 -21.862 1.00 56.34 272 MET A C 1
ATOM 2137 O O . MET A 1 272 ? 22.543 22.689 -22.007 1.00 56.34 272 MET A O 1
ATOM 2141 N N . VAL A 1 273 ? 22.189 20.474 -21.997 1.00 55.38 273 VAL A N 1
ATOM 2142 C CA . VAL A 1 273 ? 23.563 20.120 -22.390 1.00 55.38 273 VAL A CA 1
ATOM 2143 C C . VAL A 1 273 ? 23.854 20.618 -23.798 1.00 55.38 273 VAL A C 1
ATOM 2145 O O . VAL A 1 273 ? 24.910 21.196 -24.024 1.00 55.38 273 VAL A O 1
ATOM 2148 N N . HIS A 1 274 ? 22.907 20.463 -24.724 1.00 57.06 274 HIS A N 1
ATOM 2149 C CA . HIS A 1 274 ? 23.022 20.999 -26.073 1.00 57.06 274 HIS A CA 1
ATOM 2150 C C . HIS A 1 274 ? 23.180 22.521 -26.050 1.00 57.06 274 HIS A C 1
ATOM 2152 O O . HIS A 1 274 ? 24.076 23.038 -26.704 1.00 57.06 274 HIS A O 1
ATOM 2158 N N . HIS A 1 275 ? 22.397 23.242 -25.242 1.00 54.22 275 HIS A N 1
ATOM 2159 C CA . HIS A 1 275 ? 22.549 24.690 -25.099 1.00 54.22 275 HIS A CA 1
ATOM 2160 C C . HIS A 1 275 ? 23.897 25.085 -24.472 1.00 54.22 275 HIS A C 1
ATOM 2162 O O .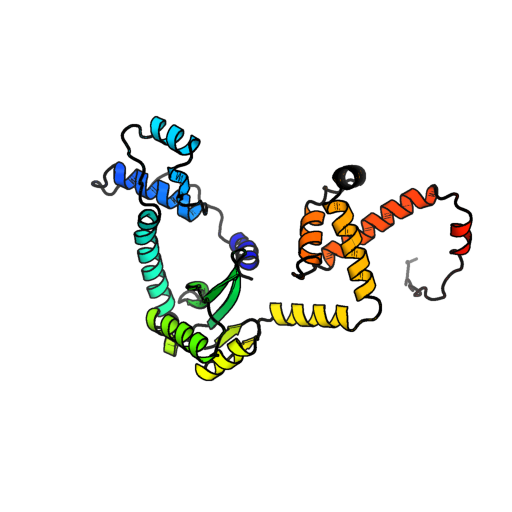 HIS A 1 275 ? 24.526 26.027 -24.941 1.00 54.22 275 HIS A O 1
ATOM 2168 N N . ALA A 1 276 ? 24.369 24.372 -23.446 1.00 51.06 276 ALA A N 1
ATOM 2169 C CA . ALA A 1 276 ? 25.656 24.642 -22.798 1.00 51.06 276 ALA A CA 1
ATOM 2170 C C . ALA A 1 276 ? 26.861 24.312 -23.701 1.00 51.06 276 ALA A C 1
ATOM 2172 O O . ALA A 1 276 ? 27.904 24.965 -23.629 1.00 51.06 276 ALA A O 1
ATOM 2173 N N . LEU A 1 277 ? 26.729 23.296 -24.559 1.00 51.31 277 LEU A N 1
ATOM 2174 C CA . LEU A 1 277 ? 27.711 22.967 -25.589 1.00 51.31 277 LEU A CA 1
ATOM 2175 C C . LEU A 1 277 ? 27.648 23.964 -26.749 1.00 51.31 277 LEU A C 1
ATOM 2177 O O . LEU A 1 277 ? 28.697 24.394 -27.210 1.00 51.31 277 LEU A O 1
ATOM 2181 N N . ALA A 1 278 ? 26.458 24.396 -27.170 1.00 53.72 278 ALA A N 1
ATOM 2182 C CA . ALA A 1 278 ? 26.266 25.397 -28.220 1.00 53.72 278 ALA A CA 1
ATOM 2183 C C . ALA A 1 278 ? 26.768 26.787 -27.795 1.00 53.72 278 ALA A C 1
ATOM 2185 O O . ALA A 1 278 ? 27.433 27.464 -28.574 1.00 53.72 278 ALA A O 1
ATOM 2186 N N . SER A 1 279 ? 26.556 27.186 -26.536 1.00 49.94 279 SER A N 1
ATOM 2187 C CA . SER A 1 279 ? 27.104 28.434 -25.989 1.00 49.94 279 SER A CA 1
ATOM 2188 C C . SER A 1 279 ? 28.629 28.392 -25.838 1.00 49.94 279 SER A C 1
ATOM 2190 O O . SER A 1 279 ? 29.273 29.437 -25.843 1.00 49.94 279 SER A O 1
ATOM 2192 N N . ARG A 1 280 ? 29.227 27.194 -25.734 1.00 45.62 280 ARG A N 1
ATOM 2193 C CA . ARG A 1 280 ? 30.686 26.982 -25.777 1.00 45.62 280 ARG A CA 1
ATOM 2194 C C . ARG A 1 280 ? 31.226 26.745 -27.189 1.00 45.62 280 ARG A C 1
ATOM 2196 O O . ARG A 1 280 ? 32.412 26.950 -27.403 1.00 45.62 280 ARG A O 1
ATOM 2203 N N . ALA A 1 281 ? 30.398 26.364 -28.163 1.00 39.66 281 ALA A N 1
ATOM 2204 C CA . ALA A 1 281 ? 30.809 26.166 -29.556 1.00 39.66 281 ALA A CA 1
ATOM 2205 C C . ALA A 1 281 ? 31.260 27.476 -30.224 1.00 39.66 281 ALA A C 1
ATOM 2207 O O . ALA A 1 281 ? 32.112 27.451 -31.105 1.00 39.66 281 ALA A O 1
ATOM 2208 N N . LEU A 1 282 ? 30.793 28.625 -29.724 1.00 41.69 282 LEU A N 1
ATOM 2209 C CA . LEU A 1 282 ? 31.320 29.946 -30.087 1.00 41.69 282 LEU A CA 1
ATOM 2210 C C . LEU A 1 282 ? 32.750 30.207 -29.562 1.00 41.69 282 LEU A C 1
ATOM 2212 O O . LEU A 1 282 ? 33.355 31.212 -29.914 1.00 41.69 282 LEU A O 1
ATOM 2216 N N . THR A 1 283 ? 33.309 29.313 -28.737 1.00 42.91 283 THR A N 1
ATOM 2217 C CA . THR A 1 283 ? 34.654 29.421 -28.138 1.00 42.91 283 THR A CA 1
ATOM 2218 C C . THR A 1 283 ? 35.519 28.158 -28.300 1.00 42.91 283 THR A C 1
ATOM 2220 O O . THR A 1 283 ? 36.580 28.064 -27.685 1.00 42.91 283 THR A O 1
ATOM 2223 N N . VAL A 1 284 ? 35.141 27.186 -29.147 1.00 38.88 284 VAL A N 1
ATOM 2224 C CA . VAL A 1 284 ? 36.006 26.022 -29.439 1.00 38.88 284 VAL A CA 1
ATOM 2225 C C . VAL A 1 284 ? 36.975 26.358 -30.578 1.00 38.88 284 VAL A C 1
ATOM 2227 O O . VAL A 1 284 ? 36.630 26.285 -31.752 1.00 38.88 284 VAL A O 1
ATOM 2230 N N . THR A 1 285 ? 38.220 26.683 -30.231 1.00 41.84 285 THR A N 1
ATOM 2231 C CA . THR A 1 285 ? 39.328 26.949 -31.172 1.00 41.84 285 THR A CA 1
ATOM 2232 C C . THR A 1 285 ? 40.136 25.697 -31.547 1.00 41.84 285 THR A C 1
ATOM 2234 O O . THR A 1 285 ? 41.184 25.805 -32.181 1.00 41.84 285 THR A O 1
ATOM 2237 N N . HIS A 1 286 ? 39.680 24.491 -31.182 1.00 39.97 286 HIS A N 1
ATOM 2238 C CA . HIS A 1 286 ? 40.468 23.275 -31.395 1.00 39.97 286 HIS A CA 1
ATOM 2239 C C . HIS A 1 286 ? 40.387 22.775 -32.859 1.00 39.97 286 HIS A C 1
ATOM 2241 O O . HIS A 1 286 ? 39.282 22.508 -33.341 1.00 39.97 286 HIS A O 1
ATOM 2247 N N . PRO A 1 287 ? 41.521 22.563 -33.564 1.00 37.03 287 PRO A N 1
ATOM 2248 C CA . PRO A 1 287 ? 41.557 22.274 -35.007 1.00 37.03 287 PRO A CA 1
ATOM 2249 C C . PRO A 1 287 ? 40.736 21.054 -35.457 1.00 37.03 287 PRO A C 1
ATOM 2251 O O . PRO A 1 287 ? 40.176 21.048 -36.549 1.00 37.03 287 PRO A O 1
ATOM 2254 N N . ILE A 1 288 ? 40.613 20.038 -34.598 1.00 43.25 288 ILE A N 1
ATOM 2255 C CA . ILE A 1 288 ? 39.910 18.780 -34.907 1.00 43.25 288 ILE A CA 1
ATOM 2256 C C . ILE A 1 288 ? 38.388 18.982 -35.052 1.00 43.25 288 ILE A C 1
ATOM 2258 O O . ILE A 1 288 ? 37.744 18.269 -35.817 1.00 43.25 288 ILE A O 1
ATOM 2262 N N . ALA A 1 289 ? 37.801 19.994 -34.401 1.00 40.97 289 ALA A N 1
ATOM 2263 C CA . ALA A 1 289 ? 36.361 20.255 -34.485 1.00 40.97 289 ALA A CA 1
ATOM 2264 C C . ALA A 1 289 ? 35.914 20.771 -35.869 1.00 40.97 289 ALA A C 1
ATOM 2266 O O . ALA A 1 289 ? 34.750 20.607 -36.230 1.00 40.97 289 ALA A O 1
ATOM 2267 N N . ARG A 1 290 ? 36.828 21.331 -36.681 1.00 37.53 290 ARG A N 1
ATOM 2268 C CA . ARG A 1 290 ? 36.520 21.764 -38.059 1.00 37.53 290 ARG A CA 1
ATOM 2269 C C . ARG A 1 290 ? 36.279 20.601 -39.023 1.00 37.53 290 ARG A C 1
ATOM 2271 O O . ARG A 1 290 ? 35.608 20.794 -40.029 1.00 37.53 290 ARG A O 1
ATOM 2278 N N . LEU A 1 291 ? 36.783 19.404 -38.721 1.00 41.59 291 LEU A N 1
ATOM 2279 C CA . LEU A 1 291 ? 36.642 18.233 -39.594 1.00 41.59 291 LEU A CA 1
ATOM 2280 C C . LEU A 1 291 ? 35.277 17.537 -39.467 1.00 41.59 291 LEU A C 1
ATOM 2282 O O . LEU A 1 291 ? 34.912 16.760 -40.340 1.00 41.59 291 LEU A O 1
ATOM 2286 N N . ALA A 1 292 ? 34.492 17.839 -38.427 1.00 43.50 292 ALA A N 1
ATOM 2287 C CA . ALA A 1 292 ? 33.167 17.248 -38.209 1.00 43.50 292 ALA A CA 1
ATOM 2288 C C . ALA A 1 292 ? 32.021 17.995 -38.929 1.00 43.50 292 ALA A C 1
ATOM 2290 O O . ALA A 1 292 ? 30.858 17.630 -38.780 1.00 43.50 292 ALA A O 1
ATOM 2291 N N . GLY A 1 293 ? 32.333 19.049 -39.693 1.00 40.88 293 GLY A N 1
ATOM 2292 C CA . GLY A 1 293 ? 31.361 19.891 -40.400 1.00 40.88 293 GLY A CA 1
ATOM 2293 C C . GLY A 1 293 ? 30.909 19.376 -41.771 1.00 40.88 293 GLY A C 1
ATOM 2294 O O . GLY A 1 293 ? 30.274 20.127 -42.507 1.00 40.88 293 GLY A O 1
ATOM 2295 N N . THR A 1 294 ? 31.230 18.139 -42.160 1.00 38.72 294 THR A N 1
ATOM 2296 C CA . THR A 1 294 ? 30.702 17.572 -43.411 1.00 38.72 294 THR A CA 1
ATOM 2297 C C . THR A 1 294 ? 29.233 17.166 -43.225 1.00 38.72 294 THR A C 1
ATOM 2299 O O . THR A 1 294 ? 28.943 16.368 -42.330 1.00 38.72 294 THR A O 1
ATOM 2302 N N . PRO A 1 295 ? 28.293 17.688 -44.035 1.00 37.06 295 PRO A N 1
ATOM 2303 C CA . PRO A 1 295 ? 26.867 17.432 -43.857 1.00 37.06 295 PRO A CA 1
ATOM 2304 C C . PRO A 1 295 ? 26.524 15.959 -44.130 1.00 37.06 295 PRO A C 1
ATOM 2306 O O . PRO A 1 295 ? 26.834 15.420 -45.189 1.00 37.06 295 PRO A O 1
ATOM 2309 N N . HIS A 1 296 ? 25.864 15.313 -43.165 1.00 39.19 296 HIS A N 1
ATOM 2310 C CA . HIS A 1 296 ? 25.302 13.966 -43.300 1.00 39.19 296 HIS A CA 1
ATOM 2311 C C . HIS A 1 296 ? 23.948 14.034 -44.051 1.00 39.19 296 HIS A C 1
ATOM 2313 O O . HIS A 1 296 ? 23.159 14.940 -43.777 1.00 39.19 296 HIS A O 1
ATOM 2319 N N . PRO A 1 297 ? 23.627 13.097 -44.966 1.00 32.06 297 PRO A N 1
ATOM 2320 C CA . PRO A 1 297 ? 22.582 13.265 -45.992 1.00 32.06 297 PRO A CA 1
ATOM 2321 C C . PRO A 1 297 ? 21.114 13.167 -45.534 1.00 32.06 297 PRO A C 1
ATOM 2323 O O . PRO A 1 297 ? 20.220 13.172 -46.374 1.00 32.06 297 PRO A O 1
ATOM 2326 N N . PHE A 1 298 ? 20.815 13.112 -44.235 1.00 33.62 298 PHE A N 1
ATOM 2327 C CA . PHE A 1 298 ? 19.429 13.039 -43.756 1.00 33.62 298 PHE A CA 1
ATOM 2328 C C . PHE A 1 298 ? 18.983 14.373 -43.163 1.00 33.62 298 PHE A C 1
ATOM 2330 O O . PHE A 1 298 ? 19.040 14.592 -41.955 1.00 33.62 298 PHE A O 1
ATOM 2337 N N . ARG A 1 299 ? 18.503 15.265 -44.034 1.00 33.47 299 ARG A N 1
ATOM 2338 C CA . ARG A 1 299 ? 17.659 16.397 -43.643 1.00 33.47 299 ARG A CA 1
ATOM 2339 C C . ARG A 1 299 ? 16.244 16.117 -44.166 1.00 33.47 299 ARG A C 1
ATOM 2341 O O . ARG A 1 299 ? 16.084 16.044 -45.383 1.00 33.47 299 ARG A O 1
ATOM 2348 N N . PRO A 1 300 ? 15.227 15.935 -43.306 1.00 30.41 300 PRO A N 1
ATOM 2349 C CA . PRO A 1 300 ? 13.847 15.860 -43.765 1.00 30.41 300 PRO A CA 1
ATOM 2350 C C . PRO A 1 300 ? 13.458 17.208 -44.375 1.00 30.41 300 PRO A C 1
ATOM 2352 O O . PRO A 1 300 ? 13.702 18.259 -43.775 1.00 30.41 300 PRO A O 1
ATOM 2355 N N . ARG A 1 301 ? 12.897 17.175 -45.583 1.00 29.42 301 ARG A N 1
ATOM 2356 C CA . ARG A 1 301 ? 12.331 18.338 -46.267 1.00 29.42 301 ARG A CA 1
ATOM 2357 C C . ARG A 1 301 ? 11.029 18.689 -45.542 1.00 29.42 301 ARG A C 1
ATOM 2359 O O . ARG A 1 301 ? 10.084 17.913 -45.593 1.00 29.42 301 ARG A O 1
ATOM 2366 N N . LEU A 1 302 ? 11.012 19.801 -44.812 1.00 33.50 302 LEU A N 1
ATOM 2367 C CA . LEU A 1 302 ? 9.762 20.410 -44.368 1.00 33.50 302 LEU A CA 1
ATOM 2368 C C . LEU A 1 302 ? 9.251 21.239 -45.548 1.00 33.50 302 LEU A C 1
ATOM 2370 O O . LEU A 1 302 ? 9.834 22.272 -45.875 1.00 33.50 302 LEU A O 1
ATOM 2374 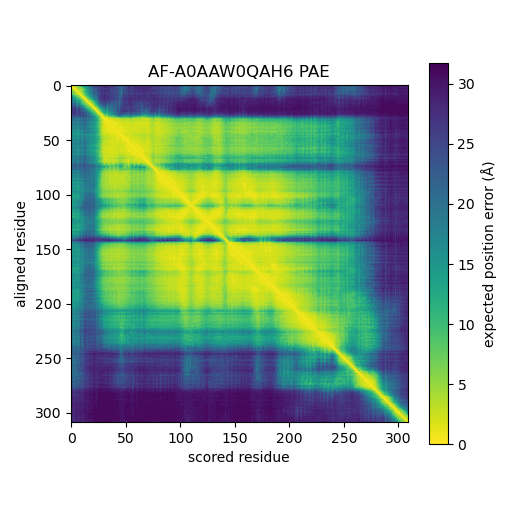N N . GLU A 1 303 ? 8.244 20.715 -46.239 1.00 35.06 303 GLU A N 1
ATOM 2375 C CA . GLU A 1 303 ? 7.387 21.498 -47.124 1.00 35.06 303 GLU A CA 1
ATOM 2376 C C . GLU A 1 303 ? 6.541 22.412 -46.237 1.00 35.06 303 GLU A C 1
ATOM 2378 O O . GLU A 1 303 ? 5.817 21.932 -45.369 1.00 35.06 303 GLU A O 1
ATOM 2383 N N . ASN A 1 304 ? 6.685 23.724 -46.416 1.00 32.31 304 ASN A N 1
ATOM 2384 C CA . ASN A 1 304 ? 5.715 24.687 -45.920 1.00 32.31 304 ASN A CA 1
ATOM 2385 C C . ASN A 1 304 ? 4.898 25.152 -47.122 1.00 32.31 304 ASN A C 1
ATOM 2387 O O . ASN A 1 304 ? 5.424 25.829 -48.007 1.00 32.31 304 ASN A O 1
ATOM 2391 N N . GLU A 1 305 ? 3.637 24.735 -47.119 1.00 34.75 305 GLU A N 1
ATOM 2392 C CA . GLU A 1 305 ? 2.537 25.347 -47.848 1.00 34.75 305 GLU A CA 1
ATOM 2393 C C . GLU A 1 305 ? 2.366 26.815 -47.408 1.00 34.75 305 GLU A C 1
ATOM 2395 O O . GLU A 1 305 ? 2.463 27.152 -46.227 1.00 34.75 305 GLU A O 1
ATOM 2400 N N . ASP A 1 306 ? 2.139 27.657 -48.412 1.00 34.31 306 ASP A N 1
ATOM 2401 C CA . ASP A 1 306 ? 1.218 28.791 -48.447 1.00 34.31 306 ASP A CA 1
ATOM 2402 C C . ASP A 1 306 ? 1.340 29.914 -47.403 1.00 34.31 306 ASP A C 1
ATOM 2404 O O . ASP A 1 306 ? 0.738 29.912 -46.328 1.00 34.31 306 ASP A O 1
ATOM 2408 N N . THR A 1 307 ? 1.986 31.000 -47.839 1.00 35.41 307 THR A N 1
ATOM 2409 C CA . THR A 1 307 ? 1.579 32.361 -47.474 1.00 35.41 307 THR A CA 1
ATOM 2410 C C . THR A 1 307 ? 0.877 33.022 -48.654 1.00 35.41 307 THR A C 1
ATOM 2412 O O . THR A 1 307 ? 1.471 33.233 -49.708 1.00 35.41 307 THR A O 1
ATOM 2415 N N . VAL A 1 308 ? -0.388 33.328 -48.393 1.00 39.25 308 VAL A N 1
ATOM 2416 C CA . VAL A 1 308 ? -1.293 34.286 -49.030 1.00 39.25 308 VAL A CA 1
ATOM 2417 C C . VAL A 1 308 ? -0.587 35.544 -49.557 1.00 39.25 308 VAL A C 1
ATOM 2419 O O . VAL A 1 308 ? 0.028 36.264 -48.772 1.00 39.25 308 VAL A O 1
ATOM 2422 N N . GLU A 1 309 ? -0.774 35.824 -50.849 1.00 36.97 309 GLU A N 1
ATOM 2423 C CA . GLU A 1 309 ? -1.270 37.100 -51.404 1.00 36.97 309 GLU A CA 1
ATOM 2424 C C . GLU A 1 309 ? -1.955 36.845 -52.755 1.00 36.97 309 GLU A C 1
ATOM 2426 O O . GLU A 1 309 ? -1.391 36.080 -53.572 1.00 36.97 309 GLU A O 1
#

Radius of gyration: 27.9 Å; Cα contacts (8 Å, |Δi|>4): 258; chains: 1; bounding box: 66×59×86 Å

Mean predicted aligned error: 15.25 Å

Nearest PDB structures (foldseek):
  5t7b-assembly1_A  TM=4.946E-01  e=8.454E-02  Homo sapiens
  8vaj-assembly1_A  TM=3.899E-01  e=4.732E-02  Homo sapiens
  4f3t-assembly1_A  TM=4.195E-01  e=1.130E-01  Homo sapiens
  6isl-assembly1_B-2  TM=3.011E-01  e=5.415E-01  Streptomyces xiamenensis 318
  7ksf-assembly1_A  TM=2.914E-01  e=4.821E-01  Eastern chimpanzee simian foamy virus

Organism: NCBI:txid88201

InterPro domains:
  IPR012337 Ribonuclease H-like superfamily [SSF53098] (91-277)
  IPR052035 Zinc finger BED domain-containing [PTHR46481] (38-246)

pLDDT: mean 73.39, std 22.74, range [28.28, 98.31]

Solvent-accessible surface area (backbone atoms only — not comparable to full-atom values): 18382 Å² total; per-residue (Å²): 118,64,78,61,53,52,67,66,61,62,76,74,62,76,79,82,80,89,65,94,72,88,87,88,78,69,99,76,71,50,71,68,57,55,53,49,55,50,54,42,46,48,32,63,78,69,68,46,62,68,61,51,72,69,36,66,69,53,47,54,50,40,51,71,76,40,66,85,64,79,75,78,83,62,53,66,71,60,47,46,65,60,48,50,52,52,47,52,55,50,36,57,55,59,51,67,33,81,47,33,35,35,40,44,53,74,50,67,47,98,85,70,47,29,35,40,39,38,33,38,36,33,48,49,100,84,72,44,86,45,79,45,78,75,47,74,41,83,47,90,66,92,76,60,30,62,62,57,28,52,54,52,49,50,52,26,55,76,49,64,40,59,94,28,56,62,33,41,33,29,76,60,49,70,48,59,52,46,14,29,59,74,65,73,38,48,69,45,61,34,63,74,46,51,53,51,50,51,53,51,47,51,42,72,73,36,87,67,39,55,60,51,52,51,54,52,45,54,53,32,47,49,44,67,75,30,67,71,55,35,53,52,50,41,52,52,28,51,75,70,76,37,80,61,67,74,55,53,57,56,50,31,50,23,58,70,68,77,41,78,71,56,63,72,60,54,53,53,51,51,55,50,53,51,49,57,48,54,70,42,56,83,68,64,83,57,76,74,67,68,72,70,70,68,84,72,94,83,72,86,83,79,83,78,83,83,82,91,130

Secondary structure (DSSP, 8-state):
-HHHHHHHHGGGS-------------TT--HHHHHHHHHHHHHHHTT--GGGGG-HHHHHHHHHH-TTPPPPS-TTHHHHHHHHHHHHHHHHHHHH-S-EEEEEEEEE-TTS-EEEEEEEEEE-TTS-EEEEEEEEEE--S---HHHHHHHHHHHHHHTT-GGGEEEEEE---HHHHHHHHHTT--EEE-HHHHHHHHHHHHHHHSTTHHHHHHHHHHHHHHHHH-HHHHHHHHHHHHHTTPPP-THHHHHHHHHHTTS---HHHHHHHHHHHHHHHHHHHTT---GGGGGG-SPPS------------

Foldseek 3Di:
DVVVVCVVPVVPDDDDPPDPDDDDDPPDDDPQNVVLVVVLCCCVVVVNQLCCLVDPVSVVVCCVVPVPHDGDPDSPVSCVVVVVVVLVVVLVQLLQFQAKEKEWEWDQDPVRWIKIWIKIWGQGPVRDIDIGTLDIDTDHDDDALVVVLVVVVVSCVVSVCLVRYAEYEYCPPPSPVSVCVVSVHHYDYDVVSVVLVVVVCCLVVDPPSVVVLVVLLVVLVVCVPDPVNVVVQQVVCVVVVHHRPPCSPVLNCCSVVVHDNDPVSSVVVVVSVVVVVVVCVVPPPDPVVVVVPDDDPDDDDDDDDDDDD

Sequence (309 aa):
MLRHYRAVHSATTSAPSESIGGAVSNDGDSLHTIIYAGIVNIIIKDSRPFSLVEDVGFRELMKIVAPTYTLPSRKTEMVEAKYQEAQEENKAKVQKAVAVSLTSDMWTSESMDSYLAVTCHYIDEFNELNTTLLGIQHFPQSHPADHLADQHLRLMEEWGIRDKVRCLITDGAANMIACARRLNVRHTICIAHVINLIVRKFFNDTAGMNELRQKSRKLATYFRTSTTAKDRLMALQTQMGKQPLKMIIEATEELSAEKRVSASKVISMMNMVHHALASRALTVTHPIARLAGTPHPFRPRLENEDTVE